Protein AF-0000000087538339 (afdb_homodimer)

Solvent-accessible surface area (backbone atoms only — not comparable to full-atom values): 20552 Å² total; per-residue (Å²): 120,67,66,61,52,51,50,51,52,51,50,50,49,51,50,49,48,54,53,49,47,53,55,50,48,52,63,70,57,42,73,80,62,76,72,71,73,69,44,73,48,78,40,85,43,50,35,37,32,13,22,34,37,40,40,24,46,69,48,77,38,55,74,60,53,53,88,91,53,81,70,45,41,29,41,35,38,40,35,37,54,36,36,23,23,37,57,59,80,64,42,46,71,46,65,58,97,62,32,36,40,35,33,28,64,71,40,44,76,41,70,87,37,55,31,47,37,49,90,34,52,48,81,38,66,71,63,72,58,81,70,64,42,33,56,67,32,47,40,49,53,47,42,49,53,36,50,51,50,50,50,57,63,70,35,75,86,76,40,49,55,61,48,14,39,55,38,38,43,50,54,54,44,58,69,44,58,69,60,35,83,86,32,47,70,45,69,46,69,57,130,119,68,66,62,50,51,52,50,51,50,50,50,49,49,49,50,48,54,52,49,49,51,54,49,48,52,62,70,56,42,72,80,61,77,72,72,75,71,43,75,48,77,41,84,44,52,35,36,33,12,21,34,37,40,40,24,45,72,48,77,39,55,74,61,49,52,88,93,51,82,69,44,39,30,41,37,38,39,37,37,55,38,37,21,23,37,58,59,80,66,42,45,71,46,64,58,97,60,32,36,40,34,32,29,64,71,41,45,75,41,70,86,36,56,33,48,37,48,91,35,53,45,78,40,66,69,63,72,56,81,69,65,43,32,57,67,34,49,39,48,51,47,41,50,52,35,49,52,50,50,50,56,63,72,36,75,86,76,40,51,56,62,48,15,39,55,37,39,43,51,54,54,43,59,68,43,57,68,61,35,84,87,31,47,71,46,68,46,68,56,131

Secondary structure (DSSP, 8-state):
-HHHHHHHHHHHHHHHHHHHHHHHHHHHS---------EEEEEEEEEEEEEEEEEEEEEEE-TT--TTS---PEEEEEEEEEEEEEEGGG-EEEE-SSEEEEEEPPPEE-GGG--B-GGGEEEEESS-------HHHHHHHHHHHHHHHHHHHHSSTT-HHHHHHHHHHHHHHHHHHTTSTT-EEEEEE--/-HHHHHHHHHHHHHHHHHHHHHHHHHHHS---------EEEEEEEEEEEEEEEEEEEEEEE-TT--TTS---PEEEEEEEEEEEEEEGGG-EEEE-SSEEEEEEPPPEE-GGG--B-GGGEEEEESS-------HHHHHHHHHHHHHHHHHHHHSSTT-HHHHHHHHHHHHHHHHHHTTSTT-EEEEEE--

Organism: NCBI:txid88431

Foldseek 3Di:
DVVVVVVVVVVVVVVVVVVVVVVVCCVVPVPPPPPDPDDDDDDDAQWDWQFKDKDWDKDWDQFLDDPPDDRFIKIKTFIFIKTKTFRCVQWDWDDDPAAIEIEGAQIDIDLVRLFGDPVGMDIDGPVPPPDDRDPVRVVVVRVVSSVVVVVVCPDPPVCRRVSSRVRNQVVVLVVCVVVCVNHYYHYYYDD/DVVVVVVVVVVVVVVVVVVVVVVVCCVVPVPPPPPDPDDDDDDDAQWDWQFKDKDWDKDWDQFLDDPPDDRFIKIKTFIFIKTKTFRCVQWDWDDDPAAIEIEGAQIDIDLVRLFGDPVGMDIDGPVPPPDDRDPVRVVVVRVVSSVVVVVVCPDPPVCRRVSSRVRNQVVVLVVCVVVCVNHYYHYYYDD

Radius of gyration: 29.06 Å; Cα contacts (8 Å, |Δi|>4): 681; chains: 2; bounding box: 43×109×74 Å

InterPro domains:
  IPR025324 Protein of unknown function DUF4230 [PF14014] (42-182)

Structure (mmCIF, N/CA/C/O backbone):
data_AF-0000000087538339-model_v1
#
loop_
_entity.id
_entity.type
_entity.pdbx_description
1 polymer 'DUF4230 domain-containing protein'
#
loop_
_atom_site.group_PDB
_atom_site.id
_atom_site.type_symbol
_atom_site.label_atom_id
_atom_site.label_alt_id
_atom_site.label_comp_id
_atom_site.label_asym_id
_atom_site.label_entity_id
_atom_site.label_seq_id
_atom_site.pdbx_PDB_ins_code
_atom_site.Cartn_x
_atom_site.Cartn_y
_atom_site.Cartn_z
_atom_site.occupancy
_atom_site.B_iso_or_equiv
_atom_site.auth_seq_id
_atom_site.auth_comp_id
_atom_site.auth_asym_id
_atom_site.auth_atom_id
_atom_site.pdbx_PDB_model_num
ATOM 1 N N . MET A 1 1 ? 1.874 51.562 50.562 1 49.19 1 MET A N 1
ATOM 2 C CA . MET A 1 1 ? 1.993 51.438 49.125 1 49.19 1 MET A CA 1
ATOM 3 C C . MET A 1 1 ? 3.135 50.5 48.75 1 49.19 1 MET A C 1
ATOM 5 O O . MET A 1 1 ? 3.105 49.844 47.719 1 49.19 1 MET A O 1
ATOM 9 N N . LYS A 1 2 ? 4.148 50.344 49.688 1 68.62 2 LYS A N 1
ATOM 10 C CA . LYS A 1 2 ? 5.422 49.656 49.531 1 68.62 2 LYS A CA 1
ATOM 11 C C . LYS A 1 2 ? 5.246 48.156 49.656 1 68.62 2 LYS A C 1
ATOM 13 O O . LYS A 1 2 ? 5.898 47.375 48.969 1 68.62 2 LYS A O 1
ATOM 18 N N . THR A 1 3 ? 4.32 47.719 50.562 1 68.56 3 THR A N 1
ATOM 19 C CA . THR A 1 3 ? 4.16 46.281 50.844 1 68.56 3 THR A CA 1
ATOM 20 C C . THR A 1 3 ? 3.369 45.625 49.719 1 68.56 3 THR A C 1
ATOM 22 O O . THR A 1 3 ? 3.672 44.469 49.344 1 68.56 3 THR A O 1
ATOM 25 N N . LYS A 1 4 ? 2.414 46.281 49.125 1 66.38 4 LYS A N 1
ATOM 26 C CA . LYS A 1 4 ? 1.631 45.719 48.031 1 66.38 4 LYS A CA 1
ATOM 27 C C . LYS A 1 4 ? 2.475 45.562 46.781 1 66.38 4 LYS A C 1
ATOM 29 O O . LYS A 1 4 ? 2.32 44.562 46.031 1 66.38 4 LYS A O 1
ATOM 34 N N . ALA A 1 5 ? 3.412 46.469 46.625 1 67.31 5 ALA A N 1
ATOM 35 C CA . ALA A 1 5 ? 4.293 46.406 45.438 1 67.31 5 ALA A CA 1
ATOM 36 C C . ALA A 1 5 ? 5.238 45.188 45.562 1 67.31 5 ALA A C 1
ATOM 38 O O . ALA A 1 5 ? 5.512 44.531 44.594 1 67.31 5 ALA A O 1
ATOM 39 N N . LYS A 1 6 ? 5.633 44.844 46.781 1 73.81 6 LYS A N 1
ATOM 40 C CA . LYS A 1 6 ? 6.523 43.719 47 1 73.81 6 LYS A CA 1
ATOM 41 C C . LYS A 1 6 ? 5.801 42.406 46.781 1 73.81 6 LYS A C 1
ATOM 43 O O . LYS A 1 6 ? 6.375 41.438 46.25 1 73.81 6 LYS A O 1
ATOM 48 N N . ILE A 1 7 ? 4.57 42.375 47.094 1 65.69 7 ILE A N 1
ATOM 49 C CA . ILE A 1 7 ? 3.768 41.156 46.906 1 65.69 7 ILE A CA 1
ATOM 50 C C . ILE A 1 7 ? 3.486 40.938 45.438 1 65.69 7 ILE A C 1
ATOM 52 O O . ILE A 1 7 ? 3.555 39.812 44.938 1 65.69 7 ILE A O 1
ATOM 56 N N . ILE A 1 8 ? 3.283 42.062 44.688 1 66.5 8 ILE A N 1
ATOM 57 C CA . ILE A 1 8 ? 3.023 41.969 43.281 1 66.5 8 ILE A CA 1
ATOM 58 C C . ILE A 1 8 ? 4.297 41.531 42.531 1 66.5 8 ILE A C 1
ATOM 60 O O . ILE A 1 8 ? 4.254 40.656 41.656 1 66.5 8 ILE A O 1
ATOM 64 N N . ILE A 1 9 ? 5.418 42.031 43.031 1 68.88 9 ILE A N 1
ATOM 65 C CA . ILE A 1 9 ? 6.688 41.656 42.406 1 68.88 9 ILE A CA 1
ATOM 66 C C . ILE A 1 9 ? 7.008 40.188 42.719 1 68.88 9 ILE A C 1
ATOM 68 O O . ILE A 1 9 ? 7.445 39.438 41.844 1 68.88 9 ILE A O 1
ATOM 72 N N . ALA A 1 10 ? 6.738 39.75 43.938 1 67.88 10 ALA A N 1
ATOM 73 C CA . ALA A 1 10 ? 6.953 38.375 44.312 1 67.88 10 ALA A CA 1
ATOM 74 C C . ALA A 1 10 ? 6.016 37.438 43.531 1 67.88 10 ALA A C 1
ATOM 76 O O . ALA A 1 10 ? 6.418 36.344 43.125 1 67.88 10 ALA A O 1
ATOM 77 N N . ALA A 1 11 ? 4.809 37.875 43.312 1 65.62 11 ALA A N 1
ATOM 78 C CA . ALA A 1 11 ? 3.842 37.094 42.531 1 65.62 11 ALA A CA 1
ATOM 79 C C . ALA A 1 11 ? 4.25 37.031 41.062 1 65.62 11 ALA A C 1
ATOM 81 O O . ALA A 1 11 ? 4.156 35.969 40.438 1 65.62 11 ALA A O 1
ATOM 82 N N . VAL A 1 12 ? 4.789 38.125 40.562 1 65.5 12 VAL A N 1
ATOM 83 C CA . VAL A 1 12 ? 5.258 38.156 39.188 1 65.5 12 VAL A CA 1
ATOM 84 C C . VAL A 1 12 ? 6.492 37.281 39.031 1 65.5 12 VAL A C 1
ATOM 86 O O . VAL A 1 12 ? 6.609 36.531 38.062 1 65.5 12 VAL A O 1
ATOM 89 N N . LEU A 1 13 ? 7.348 37.281 40 1 64.75 13 LEU A N 1
ATOM 90 C CA . LEU A 1 13 ? 8.531 36.438 39.969 1 64.75 13 LEU A CA 1
ATOM 91 C C . LEU A 1 13 ? 8.148 34.969 40.094 1 64.75 13 LEU A C 1
ATOM 93 O O . LEU A 1 13 ? 8.719 34.094 39.406 1 64.75 13 LEU A O 1
ATOM 97 N N . ALA A 1 14 ? 7.199 34.656 40.906 1 63.5 14 ALA A N 1
ATOM 98 C CA . ALA A 1 14 ? 6.707 33.312 41.062 1 63.5 14 ALA A CA 1
ATOM 99 C C . ALA A 1 14 ? 6.047 32.812 39.781 1 63.5 14 ALA A C 1
ATOM 101 O O . ALA A 1 14 ? 6.242 31.672 39.375 1 63.5 14 ALA A O 1
ATOM 102 N N . ILE A 1 15 ? 5.344 33.656 39.125 1 59.5 15 ILE A N 1
ATOM 103 C CA . ILE A 1 15 ? 4.723 33.312 37.844 1 59.5 15 ILE A CA 1
ATOM 104 C C . ILE A 1 15 ? 5.801 33.156 36.781 1 59.5 15 ILE A C 1
ATOM 106 O O . ILE A 1 15 ? 5.742 32.219 36 1 59.5 15 ILE A O 1
ATOM 110 N N . ALA A 1 16 ? 6.766 34.031 36.844 1 58.38 16 ALA A N 1
ATOM 111 C CA . ALA A 1 16 ? 7.883 33.875 35.906 1 58.38 16 ALA A CA 1
ATOM 112 C C . ALA A 1 16 ? 8.648 32.594 36.156 1 58.38 16 ALA A C 1
ATOM 114 O O . ALA A 1 16 ? 9.031 31.906 35.219 1 58.38 16 ALA A O 1
ATOM 115 N N . ILE A 1 17 ? 8.836 32.219 37.344 1 58.19 17 ILE A N 1
ATOM 116 C CA . ILE A 1 17 ? 9.492 30.969 37.688 1 58.19 17 ILE A CA 1
ATOM 117 C C . ILE A 1 17 ? 8.609 29.797 37.281 1 58.19 17 ILE A C 1
ATOM 119 O O . ILE A 1 17 ? 9.094 28.781 36.781 1 58.19 17 ILE A O 1
ATOM 123 N N . SER A 1 18 ? 7.328 29.891 37.469 1 54.25 18 SER A N 1
ATOM 124 C CA . SER A 1 18 ? 6.418 28.812 37.062 1 54.25 18 SER A CA 1
ATOM 125 C C . SER A 1 18 ? 6.395 28.656 35.562 1 54.25 18 SER A C 1
ATOM 127 O O . SER A 1 18 ? 6.391 27.531 35.031 1 54.25 18 SER A O 1
ATOM 129 N N . ILE A 1 19 ? 6.426 29.734 34.844 1 51.53 19 ILE A N 1
ATOM 130 C CA . ILE A 1 19 ? 6.469 29.656 33.406 1 51.53 19 ILE A CA 1
ATOM 131 C C . ILE A 1 19 ? 7.84 29.172 32.938 1 51.53 19 ILE A C 1
ATOM 133 O O . ILE A 1 19 ? 7.941 28.344 32.031 1 51.53 19 ILE A O 1
ATOM 137 N N . GLY A 1 20 ? 8.891 29.594 33.562 1 51.28 20 GLY A N 1
ATOM 138 C CA . GLY A 1 20 ? 10.234 29.125 33.281 1 51.28 20 GLY A CA 1
ATOM 139 C C . GLY A 1 20 ? 10.422 27.641 33.562 1 51.28 20 GLY A C 1
ATOM 140 O O . GLY A 1 20 ? 11.117 26.953 32.844 1 51.28 20 GLY A O 1
ATOM 141 N N . SER A 1 21 ? 9.852 27.188 34.594 1 53.19 21 SER A N 1
ATOM 142 C CA . SER A 1 21 ? 9.977 25.781 34.969 1 53.19 21 SER A CA 1
ATOM 143 C C . SER A 1 21 ? 9.227 24.891 33.969 1 53.19 21 SER A C 1
ATOM 145 O O . SER A 1 21 ? 9.68 23.797 33.656 1 53.19 21 SER A O 1
ATOM 147 N N . ILE A 1 22 ? 8.109 25.328 33.438 1 45.91 22 ILE A N 1
ATOM 148 C CA . ILE A 1 22 ? 7.371 24.516 32.469 1 45.91 22 ILE A CA 1
ATOM 149 C C . ILE A 1 22 ? 8.125 24.5 31.141 1 45.91 22 ILE A C 1
ATOM 151 O O . ILE A 1 22 ? 8.211 23.453 30.484 1 45.91 22 ILE A O 1
ATOM 155 N N . ALA A 1 23 ? 8.766 25.562 30.719 1 44 23 ALA A N 1
ATOM 156 C CA . ALA A 1 23 ? 9.578 25.609 29.5 1 44 23 ALA A CA 1
ATOM 157 C C . ALA A 1 23 ? 10.82 24.719 29.656 1 44 23 ALA A C 1
ATOM 159 O O . ALA A 1 23 ? 11.172 23.984 28.734 1 44 23 ALA A O 1
ATOM 160 N N . ILE A 1 24 ? 11.477 24.75 30.734 1 43.97 24 ILE A N 1
ATOM 161 C CA . ILE A 1 24 ? 12.656 23.938 30.984 1 43.97 24 ILE A CA 1
ATOM 162 C C . ILE A 1 24 ? 12.258 22.469 31.094 1 43.97 24 ILE A C 1
ATOM 164 O O . ILE A 1 24 ? 12.953 21.594 30.562 1 43.97 24 ILE A O 1
ATOM 168 N N . TYR A 1 25 ? 11.164 22.125 31.828 1 44.44 25 TYR A N 1
ATOM 169 C CA . TYR A 1 25 ? 10.727 20.734 31.938 1 44.44 25 TYR A CA 1
ATOM 170 C C . TYR A 1 25 ? 10.367 20.172 30.562 1 44.44 25 TYR A C 1
ATOM 172 O O . TYR A 1 25 ? 10.664 19.016 30.266 1 44.44 25 TYR A O 1
ATOM 180 N N . LYS A 1 26 ? 9.711 20.953 29.766 1 43.56 26 LYS A N 1
ATOM 181 C CA . LYS A 1 26 ? 9.406 20.484 28.422 1 43.56 26 LYS A CA 1
ATOM 182 C C . LYS A 1 26 ? 10.68 20.391 27.578 1 43.56 26 LYS A C 1
ATOM 184 O O . LYS A 1 26 ? 10.758 19.547 26.672 1 43.56 26 LYS A O 1
ATOM 189 N N . HIS A 1 27 ? 11.664 21.125 27.812 1 43.91 27 HIS A N 1
ATOM 190 C CA . HIS A 1 27 ? 12.953 21 27.141 1 43.91 27 HIS A CA 1
ATOM 191 C C . HIS A 1 27 ? 13.703 19.75 27.609 1 43.91 27 HIS A C 1
ATOM 193 O O . HIS A 1 27 ? 14.469 19.172 26.844 1 43.91 27 HIS A O 1
ATOM 199 N N . ILE A 1 28 ? 13.789 19.5 28.906 1 40.41 28 ILE A N 1
ATOM 200 C CA . ILE A 1 28 ? 14.5 18.328 29.406 1 40.41 28 ILE A CA 1
ATOM 201 C C . ILE A 1 28 ? 13.688 17.062 29.125 1 40.41 28 ILE A C 1
ATOM 203 O O . ILE A 1 28 ? 14.258 16 28.859 1 40.41 28 ILE A O 1
ATOM 207 N N . THR A 1 29 ? 12.484 17.031 29.484 1 39.34 29 THR A N 1
ATOM 208 C CA . THR A 1 29 ? 11.742 15.812 29.156 1 39.34 29 THR A CA 1
ATOM 209 C C . THR A 1 29 ? 11.352 15.797 27.688 1 39.34 29 THR A C 1
ATOM 211 O O . THR A 1 29 ? 10.227 16.156 27.344 1 39.34 29 THR A O 1
ATOM 214 N N . GLY A 1 30 ? 12.125 16.297 26.812 1 41.06 30 GLY A N 1
ATOM 215 C CA . GLY A 1 30 ? 11.773 15.984 25.438 1 41.06 30 GLY A CA 1
ATOM 216 C C . GLY A 1 30 ? 11.25 14.578 25.266 1 41.06 30 GLY A C 1
ATOM 217 O O . GLY A 1 30 ? 11.609 13.672 26.031 1 41.06 30 GLY A O 1
ATOM 218 N N . PRO A 1 31 ? 10.039 14.375 24.891 1 39.81 31 PRO A N 1
ATOM 219 C CA . PRO A 1 31 ? 9.656 12.961 24.766 1 39.81 31 PRO A CA 1
ATOM 220 C C . PRO A 1 31 ? 10.828 12.062 24.391 1 39.81 31 PRO A C 1
ATOM 222 O O . PRO A 1 31 ? 11.633 12.422 23.531 1 39.81 31 PRO A O 1
ATOM 225 N N . LYS A 1 32 ? 11.414 11.406 25.25 1 43 32 LYS A N 1
ATOM 226 C CA . LYS A 1 32 ? 12.211 10.273 24.781 1 43 32 LYS A CA 1
ATOM 227 C C . LYS A 1 32 ? 11.656 9.719 23.469 1 43 32 LYS A C 1
ATOM 229 O O . LYS A 1 32 ? 10.727 8.906 23.484 1 43 32 LYS A O 1
ATOM 234 N N . GLU A 1 33 ? 11.422 10.516 22.484 1 48.31 33 GLU A N 1
ATOM 235 C CA . GLU A 1 33 ? 10.914 9.992 21.219 1 48.31 33 GLU A CA 1
ATOM 236 C C . GLU A 1 33 ? 11.688 8.75 20.797 1 48.31 33 GLU A C 1
ATOM 238 O O . GLU A 1 33 ? 12.914 8.773 20.703 1 48.31 33 GLU A O 1
ATOM 243 N N . GLU A 1 34 ? 11.273 7.723 21.25 1 52 34 GLU A N 1
ATOM 244 C CA . GLU A 1 34 ? 11.781 6.469 20.703 1 52 34 GLU A CA 1
ATOM 245 C C . GLU A 1 34 ? 12.25 6.645 19.25 1 52 34 GLU A C 1
ATOM 247 O O . GLU A 1 34 ? 11.445 6.969 18.375 1 52 34 GLU A O 1
ATOM 252 N N . SER A 1 35 ? 13.445 7.121 19.141 1 60.84 35 SER A N 1
ATOM 253 C CA . SER A 1 35 ? 14.031 7.316 17.828 1 60.84 35 SER A CA 1
ATOM 254 C C . SER A 1 35 ? 13.836 6.086 16.938 1 60.84 35 SER A C 1
ATOM 256 O O . SER A 1 35 ? 14.102 4.961 17.375 1 60.84 35 SER A O 1
ATOM 258 N N . ILE A 1 36 ? 12.922 6.004 16 1 64.94 36 ILE A N 1
ATOM 259 C CA . ILE A 1 36 ? 12.844 4.977 14.969 1 64.94 36 ILE A CA 1
ATOM 260 C C . ILE A 1 36 ? 14.234 4.73 14.383 1 64.94 36 ILE A C 1
ATOM 262 O O . ILE A 1 36 ? 14.898 5.668 13.938 1 64.94 36 ILE A O 1
ATOM 266 N N . PRO A 1 37 ? 14.727 3.531 14.719 1 76.75 37 PRO A N 1
ATOM 267 C CA . PRO A 1 37 ? 16 3.275 14.039 1 76.75 37 PRO A CA 1
ATOM 268 C C . PRO A 1 37 ? 15.953 3.605 12.547 1 76.75 37 PRO A C 1
ATOM 270 O O . PRO A 1 37 ? 14.977 3.27 11.867 1 76.75 37 PRO A O 1
ATOM 273 N N . LEU A 1 38 ? 16.828 4.449 12.125 1 89.06 38 LEU A N 1
ATOM 274 C CA . LEU A 1 38 ? 16.938 4.809 10.719 1 89.06 38 LEU A CA 1
ATOM 275 C C . LEU A 1 38 ? 17.578 3.682 9.914 1 89.06 38 LEU A C 1
ATOM 277 O O . LEU A 1 38 ? 18.766 3.393 10.078 1 89.06 38 LEU A O 1
ATOM 281 N N . GLU A 1 39 ? 16.766 2.893 9.203 1 93 39 GLU A N 1
ATOM 282 C CA . GLU A 1 39 ? 17.25 1.762 8.414 1 93 39 GLU A CA 1
ATOM 283 C C . GLU A 1 39 ? 16.375 1.529 7.188 1 93 39 GLU A C 1
ATOM 285 O O . GLU A 1 39 ? 15.18 1.827 7.211 1 93 39 GLU A O 1
ATOM 290 N N . THR A 1 40 ? 17.016 1.137 6.145 1 96.12 40 THR A N 1
ATOM 291 C CA . THR A 1 40 ? 16.328 0.636 4.957 1 96.12 40 THR A CA 1
ATOM 292 C C . THR A 1 40 ? 16.625 -0.849 4.754 1 96.12 40 THR A C 1
ATOM 294 O O . THR A 1 40 ? 17.781 -1.252 4.645 1 96.12 40 THR A O 1
ATOM 297 N N . THR A 1 41 ? 15.602 -1.658 4.766 1 97.06 41 THR A N 1
ATOM 298 C CA . THR A 1 41 ? 15.773 -3.102 4.652 1 97.06 41 THR A CA 1
ATOM 299 C C . THR A 1 41 ? 14.898 -3.668 3.543 1 97.06 41 THR A C 1
ATOM 301 O O . THR A 1 41 ? 13.883 -3.066 3.176 1 97.06 41 THR A O 1
ATOM 304 N N . LEU A 1 42 ? 15.336 -4.742 3.029 1 98.25 42 LEU A N 1
ATOM 305 C CA . LEU A 1 42 ? 14.562 -5.5 2.051 1 98.25 42 LEU A CA 1
ATOM 306 C C . LEU A 1 42 ? 14.008 -6.777 2.67 1 98.25 42 LEU A C 1
ATOM 308 O O . LEU A 1 42 ? 14.695 -7.441 3.451 1 98.25 42 LEU A O 1
ATOM 312 N N . GLU A 1 43 ? 12.797 -7.023 2.361 1 98.44 43 GLU A N 1
ATOM 313 C CA . GLU A 1 43 ? 12.156 -8.25 2.83 1 98.44 43 GLU A CA 1
ATOM 314 C C . GLU A 1 43 ? 11.523 -9.016 1.674 1 98.44 43 GLU A C 1
ATOM 316 O O . GLU A 1 43 ? 10.781 -8.445 0.872 1 98.44 43 GLU A O 1
ATOM 321 N N . ASP A 1 44 ? 11.828 -10.328 1.604 1 98.62 44 ASP A N 1
ATOM 322 C CA . ASP A 1 44 ? 11.141 -11.18 0.636 1 98.62 44 ASP A CA 1
ATOM 323 C C . ASP A 1 44 ? 9.641 -11.227 0.927 1 98.62 44 ASP A C 1
ATOM 325 O O . ASP A 1 44 ? 9.227 -11.164 2.086 1 98.62 44 ASP A O 1
ATOM 329 N N . ALA A 1 45 ? 8.898 -11.312 -0.141 1 98.62 45 ALA A N 1
ATOM 330 C CA . ALA A 1 45 ? 7.445 -11.445 -0.02 1 98.62 45 ALA A CA 1
ATOM 331 C C . ALA A 1 45 ? 6.895 -12.398 -1.077 1 98.62 45 ALA A C 1
ATOM 333 O O . ALA A 1 45 ? 7.578 -12.711 -2.053 1 98.62 45 ALA A O 1
ATOM 334 N N . ALA A 1 46 ? 5.715 -12.938 -0.846 1 98.62 46 ALA A N 1
ATOM 335 C CA . ALA A 1 46 ? 4.961 -13.781 -1.763 1 98.62 46 ALA A CA 1
ATOM 336 C C . ALA A 1 46 ? 3.461 -13.531 -1.636 1 98.62 46 ALA A C 1
ATOM 338 O O . ALA A 1 46 ? 2.676 -14.469 -1.477 1 98.62 46 ALA A O 1
ATOM 339 N N . GLU A 1 47 ? 3.133 -12.281 -1.802 1 98.69 47 GLU A N 1
ATOM 340 C CA . GLU A 1 47 ? 1.755 -11.859 -1.571 1 98.69 47 GLU A CA 1
ATOM 341 C C . GLU A 1 47 ? 1.025 -11.617 -2.889 1 98.69 47 GLU A C 1
ATOM 343 O O . GLU A 1 47 ? 1.395 -10.719 -3.652 1 98.69 47 GLU A O 1
ATOM 348 N N . LEU A 1 48 ? -0.001 -12.367 -3.119 1 98.75 48 LEU A N 1
ATOM 349 C CA . LEU A 1 48 ? -0.859 -12.172 -4.281 1 98.75 48 LEU A CA 1
ATOM 350 C C . LEU A 1 48 ? -2.043 -11.273 -3.941 1 98.75 48 LEU A C 1
ATOM 352 O O . LEU A 1 48 ? -2.941 -11.672 -3.199 1 98.75 48 LEU A O 1
ATOM 356 N N . THR A 1 49 ? -2.008 -10.07 -4.473 1 98.88 49 THR A N 1
ATOM 357 C CA . THR A 1 49 ? -3.156 -9.172 -4.371 1 98.88 49 THR A CA 1
ATOM 358 C C . THR A 1 49 ? -4.215 -9.531 -5.406 1 98.88 49 THR A C 1
ATOM 360 O O . THR A 1 49 ? -3.951 -9.508 -6.609 1 98.88 49 THR A O 1
ATOM 363 N N . THR A 1 50 ? -5.469 -9.82 -4.945 1 98.88 50 THR A N 1
ATOM 364 C CA . THR A 1 50 ? -6.5 -10.312 -5.852 1 98.88 50 THR A CA 1
ATOM 365 C C . THR A 1 50 ? -7.637 -9.305 -5.984 1 98.88 50 THR A C 1
ATOM 367 O O . THR A 1 50 ? -8.453 -9.398 -6.906 1 98.88 50 THR A O 1
ATOM 370 N N . GLN A 1 51 ? -7.676 -8.383 -5.09 1 98.88 51 GLN A N 1
ATOM 371 C CA . GLN A 1 51 ? -8.711 -7.359 -5.168 1 98.88 51 GLN A CA 1
ATOM 372 C C . GLN A 1 51 ? -8.219 -6.027 -4.613 1 98.88 51 GLN A C 1
ATOM 374 O O . GLN A 1 51 ? -7.469 -6 -3.631 1 98.88 51 GLN A O 1
ATOM 379 N N . LYS A 1 52 ? -8.633 -4.934 -5.219 1 98.75 52 LYS A N 1
ATOM 380 C CA . LYS A 1 52 ? -8.422 -3.568 -4.75 1 98.75 52 LYS A CA 1
ATOM 381 C C . LYS A 1 52 ? -9.75 -2.875 -4.473 1 98.75 52 LYS A C 1
ATOM 383 O O . LYS A 1 52 ? -10.711 -3.037 -5.227 1 98.75 52 LYS A O 1
ATOM 388 N N . MET A 1 53 ? -9.797 -2.203 -3.402 1 98.5 53 MET A N 1
ATOM 389 C CA . MET A 1 53 ? -10.914 -1.323 -3.094 1 98.5 53 MET A CA 1
ATOM 390 C C . MET A 1 53 ? -10.492 0.141 -3.152 1 98.5 53 MET A C 1
ATOM 392 O O . MET A 1 53 ? -9.641 0.576 -2.379 1 98.5 53 MET A O 1
ATOM 396 N N . ILE A 1 54 ? -11.031 0.829 -4.082 1 97.81 54 ILE A N 1
ATOM 397 C CA . ILE A 1 54 ? -10.758 2.254 -4.227 1 97.81 54 ILE A CA 1
ATOM 398 C C . ILE A 1 54 ? -11.836 3.064 -3.518 1 97.81 54 ILE A C 1
ATOM 400 O O . ILE A 1 54 ? -13 3.039 -3.914 1 97.81 54 ILE A O 1
ATOM 404 N N . ILE A 1 55 ? -11.445 3.781 -2.506 1 97.62 55 ILE A N 1
ATOM 405 C CA . ILE A 1 55 ? -12.367 4.531 -1.667 1 97.62 55 ILE A CA 1
ATOM 406 C C . ILE A 1 55 ? -12.18 6.027 -1.902 1 97.62 55 ILE A C 1
ATOM 408 O O . ILE A 1 55 ? -11.078 6.555 -1.738 1 97.62 55 ILE A O 1
ATOM 412 N N . SER A 1 56 ? -13.086 6.676 -2.34 1 97.06 56 SER A N 1
ATOM 413 C CA . SER A 1 56 ? -13.203 8.133 -2.389 1 97.06 56 SER A CA 1
ATOM 414 C C . SER A 1 56 ? -14.398 8.617 -1.574 1 97.06 56 SER A C 1
ATOM 416 O O . SER A 1 56 ? -15.547 8.336 -1.919 1 97.06 56 SER A O 1
ATOM 418 N N . ASP A 1 57 ? -14.094 9.32 -0.473 1 96.25 57 ASP A N 1
ATOM 419 C CA . ASP A 1 57 ? -15.164 9.664 0.459 1 96.25 57 ASP A CA 1
ATOM 420 C C . ASP A 1 57 ? -14.844 10.953 1.205 1 96.25 57 ASP A C 1
ATOM 422 O O . ASP A 1 57 ? -13.773 11.539 1.013 1 96.25 57 ASP A O 1
ATOM 426 N N . VAL A 1 58 ? -15.828 11.43 1.973 1 95.38 58 VAL A N 1
ATOM 427 C CA . VAL A 1 58 ? -15.68 12.641 2.771 1 95.38 58 VAL A CA 1
ATOM 428 C C . VAL A 1 58 ? -16.25 12.406 4.172 1 95.38 58 VAL A C 1
ATOM 430 O O . VAL A 1 58 ? -17.094 11.539 4.367 1 95.38 58 VAL A O 1
ATOM 433 N N . PHE A 1 59 ? -15.68 13.102 5.113 1 93.69 59 PHE A N 1
ATOM 434 C CA . PHE A 1 59 ? -16.25 13.094 6.457 1 93.69 59 PHE A CA 1
ATOM 435 C C . PHE A 1 59 ? -16 14.43 7.156 1 93.69 59 PHE A C 1
ATOM 437 O O . PHE A 1 59 ? -15.102 15.18 6.777 1 93.69 59 PHE A O 1
ATOM 444 N N . ARG A 1 60 ? -16.828 14.719 8.109 1 90.25 60 ARG A N 1
ATOM 445 C CA . ARG A 1 60 ? -16.625 15.891 8.961 1 90.25 60 ARG A CA 1
ATOM 446 C C . ARG A 1 60 ? -15.906 15.508 10.25 1 90.25 60 ARG A C 1
ATOM 448 O O . ARG A 1 60 ? -16.141 14.438 10.805 1 90.25 60 ARG A O 1
ATOM 455 N N . SER A 1 61 ? -14.977 16.344 10.547 1 88.06 61 SER A N 1
ATOM 456 C CA . SER A 1 61 ? -14.234 16.094 11.781 1 88.06 61 SER A CA 1
ATOM 457 C C . SER A 1 61 ? -14.133 17.359 12.625 1 88.06 61 SER A C 1
ATOM 459 O O . SER A 1 61 ? -14.008 18.453 12.094 1 88.06 61 SER A O 1
ATOM 461 N N . THR A 1 62 ? -14.164 17.141 13.977 1 79 62 THR A N 1
ATOM 462 C CA . THR A 1 62 ? -13.977 18.25 14.906 1 79 62 THR A CA 1
ATOM 463 C C . THR A 1 62 ? -12.578 18.219 15.516 1 79 62 THR A C 1
ATOM 465 O O . THR A 1 62 ? -12.273 19 16.422 1 79 62 THR A O 1
ATOM 468 N N . LYS A 1 63 ? -11.828 17.203 15.039 1 71.62 63 LYS A N 1
ATOM 469 C CA . LYS A 1 63 ? -10.469 17.094 15.547 1 71.62 63 LYS A CA 1
ATOM 470 C C . LYS A 1 63 ? -9.641 18.312 15.18 1 71.62 63 LYS A C 1
ATOM 472 O O . LYS A 1 63 ? -9.812 18.891 14.102 1 71.62 63 LYS A O 1
ATOM 477 N N . GLY A 1 64 ? -8.766 18.766 16.172 1 59.78 64 GLY A N 1
ATOM 478 C CA . GLY A 1 64 ? -7.973 19.969 16.062 1 59.78 64 GLY A CA 1
ATOM 479 C C . GLY A 1 64 ? -8.57 21.156 16.797 1 59.78 64 GLY A C 1
ATOM 480 O O . GLY A 1 64 ? -8.156 22.297 16.594 1 59.78 64 GLY A O 1
ATOM 481 N N . GLU A 1 65 ? -9.57 20.797 17.594 1 56.03 65 GLU A N 1
ATOM 482 C CA . GLU A 1 65 ? -10.25 21.828 18.375 1 56.03 65 GLU A CA 1
ATOM 483 C C . GLU A 1 65 ? -9.281 22.516 19.344 1 56.03 65 GLU A C 1
ATOM 485 O O . GLU A 1 65 ? -8.5 21.844 20.016 1 56.03 65 GLU A O 1
ATOM 490 N N . ILE A 1 66 ? -8.922 23.75 19.078 1 52.03 66 ILE A N 1
ATOM 491 C CA . ILE A 1 66 ? -8.258 24.547 20.094 1 52.03 66 ILE A CA 1
ATOM 492 C C . ILE A 1 66 ? -9.18 24.719 21.297 1 52.03 66 ILE A C 1
ATOM 494 O O . ILE A 1 66 ? -10.359 25.031 21.14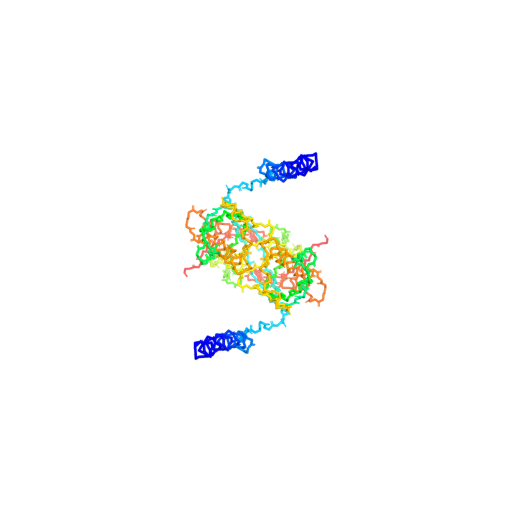1 1 52.03 66 ILE A O 1
ATOM 498 N N . PRO A 1 67 ? -8.641 24.531 22.453 1 49.25 67 PRO A N 1
ATOM 499 C CA . PRO A 1 67 ? -9.391 24.875 23.656 1 49.25 67 PRO A CA 1
ATOM 500 C C . PRO A 1 67 ? -9.883 26.328 23.641 1 49.25 67 PRO A C 1
ATOM 502 O O . PRO A 1 67 ? -9.18 27.219 23.172 1 49.25 67 PRO A O 1
ATOM 505 N N . LEU A 1 68 ? -11.234 26.484 23.703 1 52.28 68 LEU A N 1
ATOM 506 C CA . LEU A 1 68 ? -11.945 27.703 24.031 1 52.28 68 LEU A CA 1
ATOM 507 C C . LEU A 1 68 ? -12.555 28.344 22.797 1 52.28 68 LEU A C 1
ATOM 509 O O . LEU A 1 68 ? -13.344 29.281 22.906 1 52.28 68 LEU A O 1
ATOM 513 N N . ILE A 1 69 ? -11.914 28.094 21.594 1 51.12 69 ILE A N 1
ATOM 514 C CA . ILE A 1 69 ? -12.5 28.734 20.422 1 51.12 69 ILE A CA 1
ATOM 515 C C . ILE A 1 69 ? -13.453 27.766 19.734 1 51.12 69 ILE A C 1
ATOM 517 O O . ILE A 1 69 ? -13.305 26.547 19.844 1 51.12 69 ILE A O 1
ATOM 521 N N . ASN A 1 70 ? -14.508 28.234 19 1 52.44 70 ASN A N 1
ATOM 522 C CA . ASN A 1 70 ? -15.547 27.594 18.203 1 52.44 70 ASN A CA 1
ATOM 523 C C . ASN A 1 70 ? -14.984 26.406 17.406 1 52.44 70 ASN A C 1
ATOM 525 O O . ASN A 1 70 ? -13.875 26.484 16.875 1 52.44 70 ASN A O 1
ATOM 529 N N . LYS A 1 71 ? -15.547 25.297 17.609 1 55.66 71 LYS A N 1
ATOM 530 C CA . LYS A 1 71 ? -15.289 23.953 17.094 1 55.66 71 LYS A CA 1
ATOM 531 C C . LYS A 1 71 ? -15 23.969 15.602 1 55.66 71 LYS A C 1
ATOM 533 O O . LYS A 1 71 ? -15.805 24.469 14.812 1 55.66 71 LYS A O 1
ATOM 538 N N . ASN A 1 72 ? -13.68 24.062 15.25 1 61.44 72 ASN A N 1
ATOM 539 C CA . ASN A 1 72 ? -13.391 23.922 13.828 1 61.44 72 ASN A CA 1
ATOM 540 C C . ASN A 1 72 ? -13.898 22.594 13.281 1 61.44 72 ASN A C 1
ATOM 542 O O . ASN A 1 72 ? -13.789 21.547 13.938 1 61.44 72 ASN A O 1
ATOM 546 N N . ARG A 1 73 ? -14.906 22.812 12.469 1 76.81 73 ARG A N 1
ATOM 547 C CA . ARG A 1 73 ? -15.375 21.672 11.719 1 76.81 73 ARG A CA 1
ATOM 548 C C . ARG A 1 73 ? -14.68 21.578 10.367 1 76.81 73 ARG A C 1
ATOM 550 O O . ARG A 1 73 ? -14.586 22.562 9.633 1 76.81 73 ARG A O 1
ATOM 557 N N . PHE A 1 74 ? -13.977 20.516 10.266 1 84.31 74 PHE A N 1
ATOM 558 C CA . PHE A 1 74 ? -13.305 20.281 8.992 1 84.31 74 PHE A CA 1
ATOM 559 C C . PHE A 1 74 ? -14.086 19.281 8.148 1 84.31 74 PHE A C 1
ATOM 561 O O . PHE A 1 74 ? -14.617 18.297 8.664 1 84.31 74 PHE A O 1
ATOM 568 N N . LEU A 1 75 ? -14.141 19.672 6.949 1 88.75 75 LEU A N 1
ATOM 569 C CA . LEU A 1 75 ? -14.516 18.703 5.93 1 88.75 75 LEU A CA 1
ATOM 570 C C . LEU A 1 75 ? -13.281 18.062 5.297 1 88.75 75 LEU A C 1
ATOM 572 O O . LEU A 1 75 ? -12.43 18.766 4.746 1 88.75 75 LEU A O 1
ATOM 576 N N . VAL A 1 76 ? -13.227 16.766 5.465 1 92.44 76 VAL A N 1
ATOM 577 C CA . VAL A 1 76 ? -12.062 16.047 4.961 1 92.44 76 VAL A CA 1
ATOM 578 C C . VAL A 1 76 ? -12.461 15.172 3.783 1 92.44 76 VAL A C 1
ATOM 580 O O . VAL A 1 76 ? -13.344 14.32 3.91 1 92.44 76 VAL A O 1
ATOM 583 N N . GLN A 1 77 ? -11.859 15.43 2.689 1 95.44 77 GLN A N 1
ATOM 584 C CA . GLN A 1 77 ? -11.992 14.57 1.516 1 95.44 77 GLN A CA 1
ATOM 585 C C . GLN A 1 77 ? -10.75 13.711 1.318 1 95.44 77 GLN A C 1
ATOM 587 O O . GLN A 1 77 ? -9.625 14.211 1.395 1 95.44 77 GLN A O 1
ATOM 592 N N . TYR A 1 78 ? -10.977 12.398 1.066 1 96.44 78 TYR A N 1
ATOM 593 C CA . TYR A 1 78 ? -9.812 11.531 0.917 1 96.44 78 TYR A CA 1
ATOM 594 C C . TYR A 1 78 ? -10.07 10.438 -0.116 1 96.44 78 TYR A C 1
ATOM 596 O O . TYR A 1 78 ? -11.227 10.094 -0.385 1 96.44 78 TYR A O 1
ATOM 604 N N . LYS A 1 79 ? -8.953 9.938 -0.674 1 97.06 79 LYS A N 1
ATOM 605 C CA . LYS A 1 79 ? -8.938 8.789 -1.568 1 97.06 79 LYS A CA 1
ATOM 606 C C . LYS A 1 79 ? -7.84 7.801 -1.17 1 97.06 79 LYS A C 1
ATOM 608 O O . LYS A 1 79 ? -6.742 8.203 -0.79 1 97.06 79 LYS A O 1
ATOM 613 N N . THR A 1 80 ? -8.18 6.555 -1.188 1 97.06 80 THR A N 1
ATOM 614 C CA . THR A 1 80 ? -7.168 5.547 -0.903 1 97.06 80 THR A CA 1
ATOM 615 C C . THR A 1 80 ? -7.527 4.219 -1.56 1 97.06 80 THR A C 1
ATOM 617 O O . THR A 1 80 ? -8.688 3.979 -1.891 1 97.06 80 THR A O 1
ATOM 620 N N . THR A 1 81 ? -6.543 3.463 -1.776 1 97.75 81 THR A N 1
ATOM 621 C CA . THR A 1 81 ? -6.703 2.1 -2.271 1 97.75 81 THR A CA 1
ATOM 622 C C . THR A 1 81 ? -6.285 1.088 -1.209 1 97.75 81 THR A C 1
ATOM 624 O O . THR A 1 81 ? -5.16 1.13 -0.711 1 97.75 81 THR A O 1
ATOM 627 N N . VAL A 1 82 ? -7.199 0.247 -0.832 1 98.25 82 VAL A N 1
ATOM 628 C CA . VAL A 1 82 ? -6.934 -0.856 0.086 1 98.25 82 VAL A CA 1
ATOM 629 C C . VAL A 1 82 ? -6.871 -2.17 -0.688 1 98.25 82 VAL A C 1
ATOM 631 O O . VAL A 1 82 ? -7.688 -2.414 -1.579 1 98.25 82 VAL A O 1
ATOM 634 N N . THR A 1 83 ? -5.93 -3.02 -0.338 1 98.75 83 THR A N 1
ATOM 635 C CA . THR A 1 83 ? -5.766 -4.258 -1.089 1 98.75 83 THR A CA 1
ATOM 636 C C . THR A 1 83 ? -6.07 -5.469 -0.208 1 98.75 83 THR A C 1
ATOM 638 O O . THR A 1 83 ? -5.945 -5.398 1.017 1 98.75 83 THR A O 1
ATOM 641 N N . ALA A 1 84 ? -6.496 -6.484 -0.831 1 98.81 84 ALA A N 1
ATOM 642 C CA . ALA A 1 84 ? -6.715 -7.789 -0.216 1 98.81 84 ALA A CA 1
ATOM 643 C C . ALA A 1 84 ? -6.086 -8.898 -1.053 1 98.81 84 ALA A C 1
ATOM 645 O O . ALA A 1 84 ? -6.004 -8.797 -2.279 1 98.81 84 ALA A O 1
ATOM 646 N N . GLY A 1 85 ? -5.68 -9.883 -0.391 1 98.75 85 GLY A N 1
ATOM 647 C CA . GLY A 1 85 ? -5.012 -10.992 -1.054 1 98.75 85 GLY A CA 1
ATOM 648 C C . GLY A 1 85 ? -4.586 -12.086 -0.097 1 98.75 85 GLY A C 1
ATOM 649 O O . GLY A 1 85 ? -5.191 -12.266 0.959 1 98.75 85 GLY A O 1
ATOM 650 N N . LEU A 1 86 ? -3.615 -12.906 -0.567 1 98.69 86 LEU A N 1
ATOM 651 C CA . LEU A 1 86 ? -3.162 -14.055 0.216 1 98.69 86 LEU A CA 1
ATOM 652 C C . LEU A 1 86 ? -1.668 -14.289 0.02 1 98.69 86 LEU A C 1
ATOM 654 O O . LEU A 1 86 ? -1.071 -13.766 -0.924 1 98.69 86 LEU A O 1
ATOM 658 N N . ASP A 1 87 ? -1.138 -14.945 0.948 1 98 87 ASP A N 1
ATOM 659 C CA . ASP A 1 87 ? 0.235 -15.43 0.84 1 98 87 ASP A CA 1
ATOM 660 C C . ASP A 1 87 ? 0.3 -16.719 0.016 1 98 87 ASP A C 1
ATOM 662 O O . ASP A 1 87 ? -0.193 -17.75 0.446 1 98 87 ASP A O 1
ATOM 666 N N . VAL A 1 88 ? 1.009 -16.703 -1.098 1 97 88 VAL A N 1
ATOM 667 C CA . VAL A 1 88 ? 0.949 -17.844 -2.01 1 97 88 VAL A CA 1
ATOM 668 C C . VAL A 1 88 ? 1.781 -19 -1.453 1 97 88 VAL A C 1
ATOM 670 O O . VAL A 1 88 ? 1.606 -20.141 -1.858 1 97 88 VAL A O 1
ATOM 673 N N . GLN A 1 89 ? 2.623 -18.672 -0.562 1 95.19 89 GLN A N 1
ATOM 674 C CA . GLN A 1 89 ? 3.441 -19.719 0.024 1 95.19 89 GLN A CA 1
ATOM 675 C C . GLN A 1 89 ? 2.611 -20.609 0.941 1 95.19 89 GLN A C 1
ATOM 677 O O . GLN A 1 89 ? 3.049 -21.703 1.315 1 95.19 89 GLN A O 1
ATOM 682 N N . LYS A 1 90 ? 1.513 -20.172 1.321 1 95.56 90 LYS A N 1
ATOM 683 C CA . LYS A 1 90 ? 0.649 -20.953 2.207 1 95.56 90 LYS A CA 1
ATOM 684 C C . LYS A 1 90 ? -0.26 -21.891 1.409 1 95.56 90 LYS A C 1
ATOM 686 O O . LYS A 1 90 ? -1.024 -22.656 1.988 1 95.56 90 LYS A O 1
ATOM 691 N N . ALA A 1 91 ? -0.234 -21.75 0.169 1 94.81 91 ALA A N 1
ATOM 692 C CA . ALA A 1 91 ? -1.012 -22.656 -0.678 1 94.81 91 ALA A CA 1
ATOM 693 C C . ALA A 1 91 ? -0.451 -24.078 -0.626 1 94.81 91 ALA A C 1
ATOM 695 O O . ALA A 1 91 ? 0.764 -24.266 -0.535 1 94.81 91 ALA A O 1
ATOM 696 N N . VAL A 1 92 ? -1.359 -25.062 -0.644 1 93.62 92 VAL A N 1
ATOM 697 C CA . VAL A 1 92 ? -0.987 -26.469 -0.71 1 93.62 92 VAL A CA 1
ATOM 698 C C . VAL A 1 92 ? -1.451 -27.062 -2.037 1 93.62 92 VAL A C 1
ATOM 700 O O . VAL A 1 92 ? -2.637 -27.016 -2.369 1 93.62 92 VAL A O 1
ATOM 703 N N . ILE A 1 93 ? -0.538 -27.562 -2.725 1 91.44 93 ILE A N 1
ATOM 704 C CA . ILE A 1 93 ? -0.84 -28.109 -4.039 1 91.44 93 ILE A CA 1
ATOM 705 C C . ILE A 1 93 ? -0.66 -29.625 -4.008 1 91.44 93 ILE A C 1
ATOM 707 O O . ILE A 1 93 ? 0.393 -30.125 -3.604 1 91.44 93 ILE A O 1
ATOM 711 N N . LYS A 1 94 ? -1.681 -30.312 -4.387 1 87.62 94 LYS A N 1
ATOM 712 C CA . LYS A 1 94 ? -1.656 -31.766 -4.512 1 87.62 94 LYS A CA 1
ATOM 713 C C . LYS A 1 94 ? -2.045 -32.219 -5.918 1 87.62 94 LYS A C 1
ATOM 715 O O . LYS A 1 94 ? -3.062 -31.766 -6.457 1 87.62 94 LYS A O 1
ATOM 720 N N . GLU A 1 95 ? -1.221 -32.969 -6.477 1 85.5 95 GLU A N 1
ATOM 721 C CA . GLU A 1 95 ? -1.529 -33.5 -7.801 1 85.5 95 GLU A CA 1
ATOM 722 C C . GLU A 1 95 ? -1.85 -34.969 -7.738 1 85.5 95 GLU A C 1
ATOM 724 O O . GLU A 1 95 ? -1.135 -35.75 -7.09 1 85.5 95 GLU A O 1
ATOM 729 N N . THR A 1 96 ? -3.004 -35.312 -8.289 1 82.56 96 THR A N 1
ATOM 730 C CA . THR A 1 96 ? -3.363 -36.719 -8.5 1 82.56 96 THR A CA 1
ATOM 731 C C . THR A 1 96 ? -3.4 -37.062 -9.984 1 82.56 96 THR A C 1
ATOM 733 O O . THR A 1 96 ? -2.99 -36.25 -10.82 1 82.56 96 THR A O 1
ATOM 736 N N . ASP A 1 97 ? -3.842 -38.312 -10.312 1 80.56 97 ASP A N 1
ATOM 737 C CA . ASP A 1 97 ? -3.861 -38.719 -11.703 1 80.56 97 ASP A CA 1
ATOM 738 C C . ASP A 1 97 ? -4.871 -37.938 -12.516 1 80.56 97 ASP A C 1
ATOM 740 O O . ASP A 1 97 ? -4.668 -37.688 -13.711 1 80.56 97 ASP A O 1
ATOM 744 N N . ASP A 1 98 ? -5.852 -37.406 -11.852 1 86.25 98 ASP A N 1
ATOM 745 C CA . ASP A 1 98 ? -6.941 -36.844 -12.633 1 86.25 98 ASP A CA 1
ATOM 746 C C . ASP A 1 98 ? -7.125 -35.344 -12.32 1 86.25 98 ASP A C 1
ATOM 748 O O . ASP A 1 98 ? -7.793 -34.625 -13.062 1 86.25 98 ASP A O 1
ATOM 752 N N . LYS A 1 99 ? -6.445 -34.906 -11.195 1 90.06 99 LYS A N 1
ATOM 753 C CA . LYS A 1 99 ? -6.766 -33.531 -10.805 1 90.06 99 LYS A CA 1
ATOM 754 C C . LYS A 1 99 ? -5.57 -32.844 -10.133 1 90.06 99 LYS A C 1
ATOM 756 O O . LYS A 1 99 ? -4.707 -33.531 -9.57 1 90.06 99 LYS A O 1
ATOM 761 N N . ILE A 1 100 ? -5.5 -31.609 -10.32 1 90.69 100 ILE A N 1
ATOM 762 C CA . ILE A 1 100 ? -4.637 -30.734 -9.523 1 90.69 100 ILE A CA 1
ATOM 763 C C . ILE A 1 100 ? -5.473 -29.984 -8.484 1 90.69 100 ILE A C 1
ATOM 765 O O . ILE A 1 100 ? -6.324 -29.172 -8.844 1 90.69 100 ILE A O 1
ATOM 769 N N . GLN A 1 101 ? -5.234 -30.344 -7.242 1 93.56 101 GLN A N 1
ATOM 770 C CA . GLN A 1 101 ? -5.965 -29.703 -6.156 1 93.56 101 GLN A CA 1
ATOM 771 C C . GLN A 1 101 ? -5.102 -28.656 -5.457 1 93.56 101 GLN A C 1
ATOM 773 O O . GLN A 1 101 ? -4.016 -28.969 -4.961 1 93.56 101 GLN A O 1
ATOM 778 N N . ILE A 1 102 ? -5.613 -27.469 -5.465 1 95.12 102 ILE A N 1
ATOM 779 C CA . ILE A 1 102 ? -4.91 -26.375 -4.82 1 95.12 102 ILE A CA 1
ATOM 780 C C . ILE A 1 102 ? -5.742 -25.844 -3.656 1 95.12 102 ILE A C 1
ATOM 782 O O . ILE A 1 102 ? -6.875 -25.391 -3.848 1 95.12 102 ILE A O 1
ATOM 786 N N . SER A 1 103 ? -5.203 -25.891 -2.482 1 96.94 103 SER A N 1
ATOM 787 C CA . SER A 1 103 ? -5.836 -25.328 -1.291 1 96.94 103 SER A CA 1
ATOM 788 C C . SER A 1 103 ? -5.168 -24.031 -0.861 1 96.94 103 SER A C 1
ATOM 790 O O . SER A 1 103 ? -3.951 -23.984 -0.674 1 96.94 103 SER A O 1
ATOM 792 N N . ILE A 1 104 ? -5.977 -22.984 -0.724 1 98.06 104 ILE A N 1
ATOM 793 C CA . ILE A 1 104 ? -5.414 -21.688 -0.399 1 98.06 104 ILE A CA 1
ATOM 794 C C . ILE A 1 104 ? -6.105 -21.125 0.837 1 98.06 104 ILE A C 1
ATOM 796 O O . ILE A 1 104 ? -7.25 -21.469 1.133 1 98.06 104 ILE A O 1
ATOM 800 N N . PRO A 1 105 ? -5.43 -20.281 1.581 1 98.44 105 PRO A N 1
ATOM 801 C CA . PRO A 1 105 ? -6.121 -19.547 2.65 1 98.44 105 PRO A CA 1
ATOM 802 C C . PRO A 1 105 ? -7.082 -18.5 2.119 1 98.44 105 PRO A C 1
ATOM 804 O O . PRO A 1 105 ? -6.996 -18.109 0.952 1 98.44 105 PRO A O 1
ATOM 807 N N . HIS A 1 106 ? -8 -18.141 2.979 1 98.38 106 HIS A N 1
ATOM 808 C CA . HIS A 1 106 ? -8.852 -17 2.623 1 98.38 106 HIS A CA 1
ATOM 809 C C . HIS A 1 106 ? -8.047 -15.719 2.523 1 98.38 106 HIS A C 1
ATOM 811 O O . HIS A 1 106 ? -7.047 -15.547 3.229 1 98.38 106 HIS A O 1
ATOM 817 N N . CYS A 1 107 ? -8.438 -14.891 1.605 1 98.62 107 CYS A N 1
ATOM 818 C CA . CYS A 1 107 ? -7.812 -13.586 1.484 1 98.62 107 CYS A CA 1
ATOM 819 C C . CYS A 1 107 ? -8.07 -12.734 2.723 1 98.62 107 CYS A C 1
ATOM 821 O O . CYS A 1 107 ? -9.094 -12.906 3.395 1 98.62 107 CYS A O 1
ATOM 823 N N . THR A 1 108 ? -7.133 -11.875 3.01 1 98.38 108 THR A N 1
ATOM 824 C CA . THR A 1 108 ? -7.27 -10.922 4.105 1 98.38 108 THR A CA 1
ATOM 825 C C . THR A 1 108 ? -6.918 -9.516 3.641 1 98.38 108 THR A C 1
ATOM 827 O O . THR A 1 108 ? -6.262 -9.336 2.611 1 98.38 108 THR A O 1
ATOM 830 N N . VAL A 1 109 ? -7.391 -8.547 4.359 1 98.56 109 VAL A N 1
ATOM 831 C CA . VAL A 1 109 ? -7.043 -7.164 4.066 1 98.56 109 VAL A CA 1
ATOM 832 C C . VAL A 1 109 ? -5.566 -6.926 4.363 1 98.56 109 VAL A C 1
ATOM 834 O O . VAL A 1 109 ? -5.055 -7.367 5.398 1 98.56 109 VAL A O 1
ATOM 837 N N . ASN A 1 110 ? -4.891 -6.336 3.406 1 97.94 110 ASN A N 1
ATOM 838 C CA . ASN A 1 110 ? -3.525 -5.891 3.654 1 97.94 110 ASN A CA 1
ATOM 839 C C . ASN A 1 110 ? -3.494 -4.602 4.469 1 97.94 110 ASN A C 1
ATOM 841 O O . ASN A 1 110 ? -3.654 -3.512 3.922 1 97.94 110 ASN A O 1
ATOM 845 N N . GLU A 1 111 ? -3.211 -4.691 5.672 1 94.81 111 GLU A N 1
ATOM 846 C CA . GLU A 1 111 ? -3.244 -3.549 6.578 1 94.81 111 GLU A CA 1
ATOM 847 C C . GLU A 1 111 ? -2.236 -2.482 6.156 1 94.81 111 GLU A C 1
ATOM 849 O O . GLU A 1 111 ? -2.457 -1.29 6.379 1 94.81 111 GLU A O 1
ATOM 854 N N . ASP A 1 112 ? -1.195 -2.941 5.535 1 94.19 112 ASP A N 1
ATOM 855 C CA . ASP A 1 112 ? -0.142 -2.016 5.125 1 94.19 112 ASP A CA 1
ATOM 856 C C . ASP A 1 112 ? -0.599 -1.148 3.955 1 94.19 112 ASP A C 1
ATOM 858 O O . ASP A 1 112 ? 0.038 -0.143 3.635 1 94.19 112 ASP A O 1
ATOM 862 N N . SER A 1 113 ? -1.628 -1.535 3.316 1 96.62 113 SER A N 1
ATOM 863 C CA . SER A 1 113 ? -2.135 -0.761 2.189 1 96.62 113 SER A CA 1
ATOM 864 C C . SER A 1 113 ? -3.033 0.377 2.658 1 96.62 113 SER A C 1
ATOM 866 O O . SER A 1 113 ? -3.363 1.275 1.882 1 96.62 113 SER A O 1
ATOM 868 N N . ILE A 1 114 ? -3.396 0.407 3.938 1 96.69 114 ILE A N 1
ATOM 869 C CA . ILE A 1 114 ? -4.293 1.424 4.477 1 96.69 114 ILE A CA 1
ATOM 870 C C . ILE A 1 114 ? -3.494 2.672 4.844 1 96.69 114 ILE A C 1
ATOM 872 O O . ILE A 1 114 ? -3.156 2.879 6.012 1 96.69 114 ILE A O 1
ATOM 876 N N . LYS A 1 115 ? -3.252 3.42 3.883 1 95.5 115 LYS A N 1
ATOM 877 C CA . LYS A 1 115 ? -2.504 4.676 3.924 1 95.5 115 LYS A CA 1
ATOM 878 C C . LYS A 1 115 ? -3.043 5.668 2.898 1 95.5 115 LYS A C 1
ATOM 880 O O . LYS A 1 115 ? -3.631 5.273 1.892 1 95.5 115 LYS A O 1
ATOM 885 N N . ILE A 1 116 ? -2.826 6.902 3.191 1 95.94 116 ILE A N 1
ATOM 886 C CA . ILE A 1 116 ? -3.34 7.938 2.297 1 95.94 116 ILE A CA 1
ATOM 887 C C . ILE A 1 116 ? -2.176 8.727 1.698 1 95.94 116 ILE A C 1
ATOM 889 O O . ILE A 1 116 ? -1.293 9.188 2.424 1 95.94 116 ILE A O 1
ATOM 893 N N . LYS A 1 117 ? -2.219 8.828 0.405 1 96.12 117 LYS A N 1
ATOM 894 C CA . LYS A 1 117 ? -1.245 9.672 -0.286 1 96.12 117 LYS A CA 1
ATOM 895 C C . LYS A 1 117 ? -1.487 11.148 0.012 1 96.12 117 LYS A C 1
ATOM 897 O O . LYS A 1 117 ? -2.635 11.594 0.096 1 96.12 117 LYS A O 1
ATOM 902 N N . SER A 1 118 ? -0.454 11.883 0.036 1 94.94 118 SER A N 1
ATOM 903 C CA . SER A 1 118 ? -0.54 13.305 0.346 1 94.94 118 SER A CA 1
ATOM 904 C C . SER A 1 118 ? -1.454 14.031 -0.635 1 94.94 118 SER A C 1
ATOM 906 O O . SER A 1 118 ? -2.186 14.945 -0.249 1 94.94 118 SER A O 1
ATOM 908 N N . SER A 1 119 ? -1.42 13.641 -1.857 1 94.44 119 SER A N 1
ATOM 909 C CA . SER A 1 119 ? -2.201 14.305 -2.896 1 94.44 119 SER A CA 1
ATOM 910 C C . SER A 1 119 ? -3.67 13.891 -2.83 1 94.44 119 SER A C 1
ATOM 912 O O . SER A 1 119 ? -4.523 14.516 -3.469 1 94.44 119 SER A O 1
ATOM 914 N N . ASP A 1 120 ? -3.955 12.922 -2.033 1 95.31 120 ASP A N 1
ATOM 915 C CA . ASP A 1 120 ? -5.289 12.336 -2.068 1 95.31 120 ASP A CA 1
ATOM 916 C C . ASP A 1 120 ? -6.086 12.695 -0.815 1 95.31 120 ASP A C 1
ATOM 918 O O . ASP A 1 120 ? -7.074 12.031 -0.49 1 95.31 120 ASP A O 1
ATOM 922 N N . LEU A 1 121 ? -5.598 13.656 -0.078 1 94.62 121 LEU A N 1
ATOM 923 C CA . LEU A 1 121 ? -6.297 14.164 1.098 1 94.62 121 LEU A CA 1
ATOM 924 C C . LEU A 1 121 ? -6.43 15.688 1.034 1 94.62 121 LEU A C 1
ATOM 926 O O . LEU A 1 121 ? -5.434 16.391 0.862 1 94.62 121 LEU A O 1
ATOM 930 N N . LYS A 1 122 ? -7.684 16.188 1.205 1 92 122 LYS A N 1
ATOM 931 C CA . LYS A 1 122 ? -8 17.625 1.242 1 92 122 LYS A CA 1
ATOM 932 C C . LYS A 1 122 ? -8.773 17.969 2.506 1 92 122 LYS A C 1
ATOM 934 O O . LYS A 1 122 ? -9.727 17.281 2.877 1 92 122 LYS A O 1
ATOM 939 N N . ILE A 1 123 ? -8.336 19.031 3.084 1 89.06 123 ILE A N 1
ATOM 940 C CA . ILE A 1 123 ? -8.961 19.5 4.316 1 89.06 123 ILE A CA 1
ATOM 941 C C . ILE A 1 123 ? -9.57 20.875 4.09 1 89.06 123 ILE A C 1
ATOM 943 O O . ILE A 1 123 ? -8.867 21.828 3.721 1 89.06 123 ILE A O 1
ATOM 947 N N . TYR A 1 124 ? -10.82 20.984 4.32 1 83.75 124 TYR A N 1
ATOM 948 C CA . TYR A 1 124 ? -11.539 22.234 4.191 1 83.75 124 TYR A CA 1
ATOM 949 C C . TYR A 1 124 ? -12.008 22.75 5.551 1 83.75 124 TYR A C 1
ATOM 951 O O . TYR A 1 124 ? -12.516 21.969 6.363 1 83.75 124 TYR A O 1
ATOM 959 N N . ASP A 1 125 ? -11.664 24.031 5.75 1 75.19 125 ASP A N 1
ATOM 960 C CA . ASP A 1 125 ? -12.195 24.672 6.949 1 75.19 125 ASP A CA 1
ATOM 961 C C . ASP A 1 125 ? -13.594 25.234 6.691 1 75.19 125 ASP A C 1
ATOM 963 O O . ASP A 1 125 ? -13.773 26.094 5.832 1 75.19 125 ASP A O 1
ATOM 967 N N . THR A 1 126 ? -14.586 24.719 7.379 1 68.75 126 THR A N 1
ATOM 968 C CA . THR A 1 126 ? -15.961 25.109 7.066 1 68.75 126 THR A CA 1
ATOM 969 C C . THR A 1 126 ? -16.391 26.297 7.922 1 68.75 126 THR A C 1
ATOM 971 O O . THR A 1 126 ? -17.438 26.906 7.668 1 68.75 126 THR A O 1
ATOM 974 N N . ASN A 1 127 ? -15.711 26.516 8.914 1 65.12 127 ASN A N 1
ATOM 975 C CA . ASN A 1 127 ? -16.156 27.609 9.758 1 65.12 127 ASN A CA 1
ATOM 976 C C . ASN A 1 127 ? -15.258 28.844 9.602 1 65.12 127 ASN A C 1
ATOM 978 O O . ASN A 1 127 ? -15.312 29.766 10.414 1 65.12 127 ASN A O 1
ATOM 982 N N . PHE A 1 128 ? -14.641 28.938 8.414 1 54.69 128 PHE A N 1
ATOM 983 C CA . PHE A 1 128 ? -13.836 30.109 8.078 1 54.69 128 PHE A CA 1
ATOM 984 C C . PHE A 1 128 ? -12.883 30.453 9.219 1 54.69 128 PHE A C 1
ATOM 986 O O . PHE A 1 128 ? -12.562 31.625 9.445 1 54.69 128 PHE A O 1
ATOM 993 N N . ALA A 1 129 ? -12.828 29.391 10.148 1 51.12 129 ALA A N 1
ATOM 994 C CA . ALA A 1 129 ? -11.875 29.75 11.195 1 51.12 129 ALA A CA 1
ATOM 995 C C . ALA A 1 129 ? -10.445 29.781 10.648 1 51.12 129 ALA A C 1
ATOM 997 O O . ALA A 1 129 ? -10.039 28.891 9.898 1 51.12 129 ALA A O 1
ATOM 998 N N . ILE A 1 130 ? -9.977 30.984 10.383 1 48.09 130 ILE A N 1
ATOM 999 C CA . ILE A 1 130 ? -8.656 31.281 9.836 1 48.09 130 ILE A CA 1
ATOM 1000 C C . ILE A 1 130 ? -7.594 30.484 10.594 1 48.09 130 ILE A C 1
ATOM 1002 O O . ILE A 1 130 ? -6.395 30.719 10.406 1 48.09 130 ILE A O 1
ATOM 1006 N N . MET A 1 131 ? -8.031 29.797 11.812 1 53.59 131 MET A N 1
ATOM 1007 C CA . MET A 1 131 ? -6.852 29.359 12.555 1 53.59 131 MET A CA 1
ATOM 1008 C C . MET A 1 131 ? -6.203 28.156 11.875 1 53.59 131 MET A C 1
ATOM 1010 O O . MET A 1 131 ? -6.898 27.297 11.328 1 53.59 131 MET A O 1
ATOM 1014 N N . SER A 1 132 ? -4.906 28.312 11.688 1 59.47 132 SER A N 1
ATOM 1015 C CA . SER A 1 132 ? -3.998 27.312 11.148 1 59.47 132 SER A CA 1
ATOM 1016 C C . SER A 1 132 ? -4.07 26.016 11.953 1 59.47 132 SER A C 1
ATOM 1018 O O . SER A 1 132 ? -4.035 26.047 13.188 1 59.47 132 SER A O 1
ATOM 1020 N N . ILE A 1 133 ? -4.656 25.016 11.531 1 68.44 133 ILE A N 1
ATOM 1021 C CA . ILE A 1 133 ? -4.562 23.688 12.141 1 68.44 133 ILE A CA 1
ATOM 1022 C C . ILE A 1 133 ? -3.1 23.266 12.227 1 68.44 133 ILE A C 1
ATOM 1024 O O . ILE A 1 133 ? -2.316 23.516 11.305 1 68.44 133 ILE A O 1
ATOM 1028 N N . ASP A 1 134 ? -2.783 22.859 13.469 1 76.75 134 ASP A N 1
ATOM 1029 C CA . ASP A 1 134 ? -1.383 22.484 13.648 1 76.75 134 ASP A CA 1
ATOM 1030 C C . ASP A 1 134 ? -1.113 21.094 13.102 1 76.75 134 ASP A C 1
ATOM 1032 O O . ASP A 1 134 ? -2.035 20.406 12.664 1 76.75 134 ASP A O 1
ATOM 1036 N N . LYS A 1 135 ? 0.098 20.75 13.086 1 82.75 135 LYS A N 1
ATOM 1037 C CA . LYS A 1 135 ? 0.57 19.516 12.477 1 82.75 135 LYS A CA 1
ATOM 1038 C C . LYS A 1 135 ? -0.032 18.297 13.164 1 82.75 135 LYS A C 1
ATOM 1040 O O . LYS A 1 135 ? -0.332 17.297 12.516 1 82.75 135 LYS A O 1
ATOM 1045 N N . GLU A 1 136 ? -0.213 18.344 14.477 1 84.06 136 GLU A N 1
ATOM 1046 C CA . GLU A 1 136 ? -0.792 17.219 15.203 1 84.06 136 GLU A CA 1
ATOM 1047 C C . GLU A 1 136 ? -2.238 16.969 14.781 1 84.06 136 GLU A C 1
ATOM 1049 O O . GLU A 1 136 ? -2.648 15.828 14.578 1 84.06 136 GLU A O 1
ATOM 1054 N N . ALA A 1 137 ? -2.922 18.031 14.648 1 84.31 137 ALA A N 1
ATOM 1055 C CA . ALA A 1 137 ? -4.32 17.938 14.234 1 84.31 137 ALA A CA 1
ATOM 1056 C C . ALA A 1 137 ? -4.434 17.375 12.82 1 84.31 137 ALA A C 1
ATOM 1058 O O . ALA A 1 137 ? -5.328 16.578 12.523 1 84.31 137 ALA A O 1
ATOM 1059 N N . VAL A 1 138 ? -3.576 17.828 11.945 1 89.19 138 VAL A N 1
ATOM 1060 C CA . VAL A 1 138 ? -3.594 17.344 10.562 1 89.19 138 VAL A CA 1
ATOM 1061 C C . VAL A 1 138 ? -3.355 15.836 10.547 1 89.19 138 VAL A C 1
ATOM 1063 O O . VAL A 1 138 ? -4.078 15.094 9.875 1 89.19 138 VAL A O 1
ATOM 1066 N N . MET A 1 139 ? -2.416 15.352 11.305 1 91.44 139 MET A N 1
ATOM 1067 C CA . MET A 1 139 ? -2.104 13.922 11.328 1 91.44 139 MET A CA 1
ATOM 1068 C C . MET A 1 139 ? -3.238 13.125 11.961 1 91.44 139 MET A C 1
ATOM 1070 O O . MET A 1 139 ? -3.492 11.984 11.578 1 91.44 139 MET A O 1
ATOM 1074 N N . GLU A 1 140 ? -3.871 13.766 12.875 1 91.81 140 GLU A N 1
ATOM 1075 C CA . GLU A 1 140 ? -5.051 13.125 13.453 1 91.81 140 GLU A CA 1
ATOM 1076 C C . GLU A 1 140 ? -6.152 12.961 12.406 1 91.81 140 GLU A C 1
ATOM 1078 O O . GLU A 1 140 ? -6.875 11.961 12.406 1 91.81 140 GLU A O 1
ATOM 1083 N N . LEU A 1 141 ? -6.312 13.961 11.57 1 93.25 141 LEU A N 1
ATOM 1084 C CA . LEU A 1 141 ? -7.293 13.875 10.492 1 93.25 141 LEU A CA 1
ATOM 1085 C C . LEU A 1 141 ? -6.926 12.766 9.508 1 93.25 141 LEU A C 1
ATOM 1087 O O . LEU A 1 141 ? -7.797 12.031 9.039 1 93.25 141 LEU A O 1
ATOM 1091 N N . VAL A 1 142 ? -5.656 12.602 9.203 1 95.69 142 VAL A N 1
ATOM 1092 C CA . VAL A 1 142 ? -5.188 11.516 8.344 1 95.69 142 VAL A CA 1
ATOM 1093 C C . VAL A 1 142 ? -5.5 10.172 9 1 95.69 142 VAL A C 1
ATOM 1095 O O . VAL A 1 142 ? -6.012 9.258 8.352 1 95.69 142 VAL A O 1
ATOM 1098 N N . ALA A 1 143 ? -5.215 10.094 10.266 1 96.5 143 ALA A N 1
ATOM 1099 C CA . ALA A 1 143 ? -5.477 8.867 11.016 1 96.5 143 ALA A CA 1
ATOM 1100 C C . ALA A 1 143 ? -6.961 8.508 10.977 1 96.5 143 ALA A C 1
ATOM 1102 O O . ALA A 1 143 ? -7.32 7.336 10.859 1 96.5 143 ALA A O 1
ATOM 1103 N N . GLU A 1 144 ? -7.746 9.5 11.141 1 96.38 144 GLU A N 1
ATOM 1104 C CA . GLU A 1 144 ? -9.188 9.266 11.086 1 96.38 144 GLU A CA 1
ATOM 1105 C C . GLU A 1 144 ? -9.609 8.758 9.711 1 96.38 144 GLU A C 1
ATOM 1107 O O . GLU A 1 144 ? -10.445 7.855 9.609 1 96.38 144 GLU A O 1
ATOM 1112 N N . ALA A 1 145 ? -9.086 9.328 8.641 1 97 145 ALA A N 1
ATOM 1113 C CA . ALA A 1 145 ? -9.367 8.844 7.285 1 97 145 ALA A CA 1
ATOM 1114 C C . ALA A 1 145 ? -8.945 7.391 7.125 1 97 145 ALA A C 1
ATOM 1116 O O . ALA A 1 145 ? -9.672 6.59 6.531 1 97 145 ALA A O 1
ATOM 1117 N N . GLU A 1 146 ? -7.789 7.043 7.648 1 98.12 146 GLU A N 1
ATOM 1118 C CA . GLU A 1 146 ? -7.301 5.664 7.605 1 98.12 146 GLU A CA 1
ATOM 1119 C C . GLU A 1 146 ? -8.242 4.723 8.352 1 98.12 146 GLU A C 1
ATOM 1121 O O . GLU A 1 146 ? -8.516 3.615 7.883 1 98.12 146 GLU A O 1
ATOM 1126 N N . LYS A 1 147 ? -8.633 5.176 9.469 1 97.81 147 LYS A N 1
ATOM 1127 C CA . LYS A 1 147 ? -9.547 4.367 10.266 1 97.81 147 LYS A CA 1
ATOM 1128 C C . LYS A 1 147 ? -10.852 4.109 9.508 1 97.81 147 LYS A C 1
ATOM 1130 O O . LYS A 1 147 ? -11.359 2.988 9.5 1 97.81 147 LYS A O 1
ATOM 1135 N N . LYS A 1 148 ? -11.367 5.125 8.922 1 97.31 148 LYS A N 1
ATOM 1136 C CA . LYS A 1 148 ? -12.594 4.98 8.148 1 97.31 148 LYS A CA 1
ATOM 1137 C C . LYS A 1 148 ? -12.391 4.023 6.973 1 97.31 148 LYS A C 1
ATOM 1139 O O . LYS A 1 148 ? -13.258 3.197 6.688 1 97.31 148 LYS A O 1
ATOM 1144 N N . ALA A 1 149 ? -11.297 4.141 6.297 1 97.88 149 ALA A N 1
ATOM 1145 C CA . ALA A 1 149 ? -10.984 3.223 5.207 1 97.88 149 ALA A CA 1
ATOM 1146 C C . ALA A 1 149 ? -10.906 1.783 5.711 1 97.88 149 ALA A C 1
ATOM 1148 O O . ALA A 1 149 ? -11.414 0.865 5.062 1 97.88 149 ALA A O 1
ATOM 1149 N N . LYS A 1 150 ? -10.25 1.612 6.844 1 98.12 150 LYS A N 1
ATOM 1150 C CA . LYS A 1 150 ? -10.125 0.291 7.453 1 98.12 150 LYS A CA 1
ATOM 1151 C C . LYS A 1 150 ? -11.5 -0.307 7.75 1 98.12 150 LYS A C 1
ATOM 1153 O O . LYS A 1 150 ? -11.742 -1.487 7.484 1 98.12 150 LYS A O 1
ATOM 1158 N N . GLU A 1 151 ? -12.352 0.526 8.25 1 97.75 151 GLU A N 1
ATOM 1159 C CA . GLU A 1 151 ? -13.703 0.084 8.578 1 97.75 151 GLU A CA 1
ATOM 1160 C C . GLU A 1 151 ? -14.469 -0.331 7.328 1 97.75 151 GLU A C 1
ATOM 1162 O O . GLU A 1 151 ? -15.148 -1.359 7.32 1 97.75 151 GLU A O 1
ATOM 1167 N N . LYS A 1 152 ? -14.344 0.448 6.305 1 97.06 152 LYS A N 1
ATOM 1168 C CA . LYS A 1 152 ? -15.016 0.109 5.051 1 97.06 152 LYS A CA 1
ATOM 1169 C C . LYS A 1 152 ? -14.477 -1.201 4.48 1 97.06 152 LYS A C 1
ATOM 1171 O O . LYS A 1 152 ? -15.25 -2.064 4.062 1 97.06 152 LYS A O 1
ATOM 1176 N N . ALA A 1 153 ? -13.203 -1.372 4.508 1 97.75 153 ALA A N 1
ATOM 1177 C CA . ALA A 1 153 ? -12.562 -2.555 3.943 1 97.75 153 ALA A CA 1
ATOM 1178 C C . ALA A 1 153 ? -12.922 -3.809 4.734 1 97.75 153 ALA A C 1
ATOM 1180 O O . ALA A 1 153 ? -12.961 -4.91 4.184 1 97.75 153 ALA A O 1
ATOM 1181 N N . GLY A 1 154 ? -13.133 -3.619 5.965 1 96.56 154 GLY A N 1
ATOM 1182 C CA . GLY A 1 154 ? -13.43 -4.75 6.828 1 96.56 154 GLY A CA 1
ATOM 1183 C C . GLY A 1 154 ? -14.906 -5.094 6.879 1 96.56 154 GLY A C 1
ATOM 1184 O O . GLY A 1 154 ? -15.289 -6.137 7.41 1 96.56 154 GLY A O 1
ATOM 1185 N N . SER A 1 155 ? -15.711 -4.227 6.328 1 95.25 155 SER A N 1
ATOM 1186 C CA . SER A 1 155 ? -17.156 -4.441 6.367 1 95.25 155 SER A CA 1
ATOM 1187 C C . SER A 1 155 ? -17.594 -5.398 5.27 1 95.25 155 SER A C 1
ATOM 1189 O O . SER A 1 155 ? -16.922 -5.543 4.25 1 95.25 155 SER A O 1
ATOM 1191 N N . ASP A 1 156 ? -18.719 -6.023 5.434 1 94.62 156 ASP A N 1
ATOM 1192 C CA . ASP A 1 156 ? -19.266 -6.926 4.43 1 94.62 156 ASP A CA 1
ATOM 1193 C C . ASP A 1 156 ? -20.094 -6.164 3.402 1 94.62 156 ASP A C 1
ATOM 1195 O O . ASP A 1 156 ? -20.578 -6.746 2.426 1 94.62 156 ASP A O 1
ATOM 1199 N N . GLU A 1 157 ? -20.156 -4.879 3.588 1 94.56 157 GLU A N 1
ATOM 1200 C CA . GLU A 1 157 ? -21.078 -4.07 2.789 1 94.56 157 GLU A CA 1
ATOM 1201 C C . GLU A 1 157 ? -20.672 -4.086 1.314 1 94.56 157 GLU A C 1
ATOM 1203 O O . GLU A 1 157 ? -21.547 -4.066 0.435 1 94.56 157 GLU A O 1
ATOM 1208 N N . TYR A 1 158 ? -19.422 -4.219 1.029 1 95.94 158 TYR A N 1
ATOM 1209 C CA . TYR A 1 158 ? -18.953 -4.027 -0.339 1 95.94 158 TYR A CA 1
ATOM 1210 C C . TYR A 1 158 ? -18.562 -5.355 -0.968 1 95.94 158 TYR A C 1
ATOM 1212 O O . TYR A 1 158 ? -18.234 -5.414 -2.156 1 95.94 158 TYR A O 1
ATOM 1220 N N . GLY A 1 159 ? -18.469 -6.434 -0.161 1 97.75 159 GLY A N 1
ATOM 1221 C CA . GLY A 1 159 ? -18.078 -7.727 -0.691 1 97.75 159 GLY A CA 1
ATOM 1222 C C . GLY A 1 159 ? -16.594 -7.809 -1.018 1 97.75 159 GLY A C 1
ATOM 1223 O O . GLY A 1 159 ? -16.203 -8.555 -1.914 1 97.75 159 GLY A O 1
ATOM 1224 N N . PHE A 1 160 ? -15.898 -6.977 -0.317 1 98.69 160 PHE A N 1
ATOM 1225 C CA . PHE A 1 160 ? -14.477 -6.828 -0.612 1 98.69 160 PHE A CA 1
ATOM 1226 C C . PHE A 1 160 ? -13.758 -8.164 -0.489 1 98.69 160 PHE A C 1
ATOM 1228 O O . PHE A 1 160 ? -13.195 -8.664 -1.466 1 98.69 160 PHE A O 1
ATOM 1235 N N . LEU A 1 161 ? -13.82 -8.867 0.577 1 98.44 161 LEU A N 1
ATOM 1236 C CA . LEU A 1 161 ? -13.078 -10.102 0.82 1 98.44 161 LEU A CA 1
ATOM 1237 C C . LEU A 1 161 ? -13.695 -11.266 0.045 1 98.44 161 LEU A C 1
ATOM 1239 O O . LEU A 1 161 ? -12.977 -12.148 -0.427 1 98.44 161 LEU A O 1
ATOM 1243 N N . GLU A 1 162 ? -14.992 -11.312 -0.095 1 98.25 162 GLU A N 1
ATOM 1244 C CA . GLU A 1 162 ? -15.641 -12.336 -0.912 1 98.25 162 GLU A CA 1
ATOM 1245 C C . GLU A 1 162 ? -15.164 -12.266 -2.361 1 98.25 162 GLU A C 1
ATOM 1247 O O . GLU A 1 162 ? -14.859 -13.289 -2.971 1 98.25 162 GLU A O 1
ATOM 1252 N N . ASN A 1 163 ? -15.102 -11.062 -2.881 1 98.75 163 ASN A N 1
ATOM 1253 C CA . ASN A 1 163 ? -14.625 -10.883 -4.25 1 98.75 163 ASN A CA 1
ATOM 1254 C C . ASN A 1 163 ? -13.141 -11.203 -4.375 1 98.75 163 ASN A C 1
ATOM 1256 O O . ASN A 1 163 ? -12.695 -11.727 -5.398 1 98.75 163 ASN A O 1
ATOM 1260 N N . ALA A 1 164 ? -12.406 -10.82 -3.354 1 98.81 164 ALA A N 1
ATOM 1261 C CA . ALA A 1 164 ? -10.992 -11.18 -3.334 1 98.81 164 ALA A CA 1
ATOM 1262 C C . ALA A 1 164 ? -10.812 -12.688 -3.438 1 98.81 164 ALA A C 1
ATOM 1264 O O . ALA A 1 164 ? -9.977 -13.172 -4.211 1 98.81 164 ALA A O 1
ATOM 1265 N N . ASP A 1 165 ? -11.602 -13.422 -2.676 1 98.5 165 ASP A N 1
ATOM 1266 C CA . ASP A 1 165 ? -11.547 -14.875 -2.699 1 98.5 165 ASP A CA 1
ATOM 1267 C C . ASP A 1 165 ? -11.938 -15.414 -4.074 1 98.5 165 ASP A C 1
ATOM 1269 O O . ASP A 1 165 ? -11.258 -16.281 -4.617 1 98.5 165 ASP A O 1
ATOM 1273 N N . LYS A 1 166 ? -13.031 -14.93 -4.574 1 98.62 166 LYS A N 1
ATOM 1274 C CA . LYS A 1 166 ? -13.5 -15.375 -5.883 1 98.62 166 LYS A CA 1
ATOM 1275 C C . LYS A 1 166 ? -12.438 -15.141 -6.953 1 98.62 166 LYS A C 1
ATOM 1277 O O . LYS A 1 166 ? -12.156 -16.031 -7.766 1 98.62 166 LYS A O 1
ATOM 1282 N N . ASN A 1 167 ? -11.852 -13.953 -6.895 1 98.81 167 ASN A N 1
ATOM 1283 C CA . ASN A 1 167 ? -10.844 -13.641 -7.895 1 98.81 167 ASN A CA 1
ATOM 1284 C C . ASN A 1 167 ? -9.555 -14.43 -7.664 1 98.81 167 ASN A C 1
ATOM 1286 O O . ASN A 1 167 ? -8.852 -14.766 -8.617 1 98.81 167 ASN A O 1
ATOM 1290 N N . ALA A 1 168 ? -9.273 -14.672 -6.426 1 98.56 168 ALA A N 1
ATOM 1291 C CA . ALA A 1 168 ? -8.125 -15.523 -6.121 1 98.56 168 ALA A CA 1
ATOM 1292 C C . ALA A 1 168 ? -8.25 -16.875 -6.809 1 98.56 168 ALA A C 1
ATOM 1294 O O . ALA A 1 168 ? -7.301 -17.359 -7.441 1 98.56 168 ALA A O 1
ATOM 1295 N N . LYS A 1 169 ? -9.383 -17.484 -6.68 1 98 169 LYS A N 1
ATOM 1296 C CA . LYS A 1 169 ? -9.625 -18.781 -7.328 1 98 169 LYS A CA 1
ATOM 1297 C C . LYS A 1 169 ? -9.422 -18.672 -8.836 1 98 169 LYS A C 1
ATOM 1299 O O . LYS A 1 169 ? -8.766 -19.531 -9.438 1 98 169 LYS A O 1
ATOM 1304 N N . LYS A 1 170 ? -9.945 -17.656 -9.367 1 97.62 170 LYS A N 1
ATOM 1305 C CA . LYS A 1 170 ? -9.852 -17.453 -10.812 1 97.62 170 LYS A CA 1
ATOM 1306 C C . LYS A 1 170 ? -8.406 -17.297 -11.258 1 97.62 170 LYS A C 1
ATOM 1308 O O . LYS A 1 170 ? -7.969 -17.938 -12.211 1 97.62 170 LYS A O 1
ATOM 1313 N N . VAL A 1 171 ? -7.688 -16.438 -10.602 1 97.25 171 VAL A N 1
ATOM 1314 C CA . VAL A 1 171 ? -6.312 -16.125 -10.969 1 97.25 171 VAL A CA 1
ATOM 1315 C C . VAL A 1 171 ? -5.441 -17.359 -10.812 1 97.25 171 VAL A C 1
ATOM 1317 O O . VAL A 1 171 ? -4.684 -17.719 -11.727 1 97.25 171 VAL A O 1
ATOM 1320 N N . ILE A 1 172 ? -5.578 -18.031 -9.695 1 96 172 ILE A N 1
ATOM 1321 C CA . ILE A 1 172 ? -4.754 -19.203 -9.422 1 96 172 ILE A CA 1
ATOM 1322 C C . ILE A 1 172 ? -5.113 -20.328 -10.391 1 96 172 ILE A C 1
ATOM 1324 O O . ILE A 1 172 ? -4.227 -20.984 -10.93 1 96 172 ILE A O 1
ATOM 1328 N N . LYS A 1 173 ? -6.387 -20.578 -10.578 1 94.88 173 LYS A N 1
ATOM 1329 C CA . LYS A 1 173 ? -6.797 -21.562 -11.57 1 94.88 173 LYS A CA 1
ATOM 1330 C C . LYS A 1 173 ? -6.203 -21.266 -12.938 1 94.88 173 LYS A C 1
ATOM 1332 O O . LYS A 1 173 ? -5.695 -22.156 -13.617 1 94.88 173 LYS A O 1
ATOM 1337 N N . GLY A 1 174 ? -6.246 -20.031 -13.336 1 92.56 174 GLY A N 1
ATOM 1338 C CA . GLY A 1 174 ? -5.695 -19.625 -14.617 1 92.56 174 GLY A CA 1
ATOM 1339 C C . GLY A 1 174 ? -4.203 -19.875 -14.734 1 92.56 174 GLY A C 1
ATOM 1340 O O . 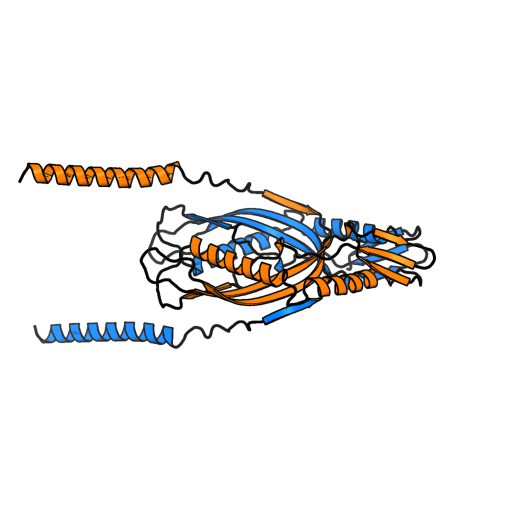GLY A 1 174 ? -3.713 -20.219 -15.812 1 92.56 174 GLY A O 1
ATOM 1341 N N . MET A 1 175 ? -3.492 -19.703 -13.711 1 90.69 175 MET A N 1
ATOM 1342 C CA . MET A 1 175 ? -2.049 -19.906 -13.703 1 90.69 175 MET A CA 1
ATOM 1343 C C . MET A 1 175 ? -1.713 -21.375 -13.953 1 90.69 175 MET A C 1
ATOM 1345 O O . MET A 1 175 ? -0.704 -21.688 -14.586 1 90.69 175 MET A O 1
ATOM 1349 N N . PHE A 1 176 ? -2.592 -22.297 -13.555 1 90.06 176 PHE A N 1
ATOM 1350 C CA . PHE A 1 176 ? -2.244 -23.719 -13.586 1 90.06 176 PHE A CA 1
ATOM 1351 C C . PHE A 1 176 ? -2.953 -24.422 -14.742 1 90.06 176 PHE A C 1
ATOM 1353 O O . PHE A 1 176 ? -2.594 -25.531 -15.102 1 90.06 176 PHE A O 1
ATOM 1360 N N . GLU A 1 177 ? -3.873 -23.812 -15.305 1 86.88 177 GLU A N 1
ATOM 1361 C CA . GLU A 1 177 ? -4.656 -24.422 -16.375 1 86.88 177 GLU A CA 1
ATOM 1362 C C . GLU A 1 177 ? -3.777 -24.797 -17.562 1 86.88 177 GLU A C 1
ATOM 1364 O O . GLU A 1 177 ? -3.994 -25.828 -18.203 1 86.88 177 GLU A O 1
ATOM 1369 N N . ASN A 1 178 ? -2.773 -24.016 -17.812 1 78.69 178 ASN A N 1
ATOM 1370 C CA . ASN A 1 178 ? -1.946 -24.266 -18.984 1 78.69 178 ASN A CA 1
ATOM 1371 C C . ASN A 1 178 ? -0.925 -25.375 -18.734 1 78.69 178 ASN A C 1
ATOM 1373 O O . ASN A 1 178 ? -0.266 -25.828 -19.672 1 78.69 178 ASN A O 1
ATOM 1377 N N . VAL A 1 179 ? -0.827 -25.797 -17.516 1 80.5 179 VAL A N 1
ATOM 1378 C CA . VAL A 1 179 ? 0.14 -26.844 -17.219 1 80.5 179 VAL A CA 1
ATOM 1379 C C . VAL A 1 179 ? -0.583 -28.078 -16.672 1 80.5 179 VAL A C 1
ATOM 1381 O O . VAL A 1 179 ? 0.048 -28.984 -16.141 1 80.5 179 VAL A O 1
ATOM 1384 N N . SER A 1 180 ? -1.829 -28.047 -16.766 1 81.5 180 SER A N 1
ATOM 1385 C CA . SER A 1 180 ? -2.604 -29.109 -16.125 1 81.5 180 SER A CA 1
ATOM 1386 C C . SER A 1 180 ? -2.543 -30.406 -16.922 1 81.5 180 SER A C 1
ATOM 1388 O O . SER A 1 180 ? -2.857 -31.484 -16.406 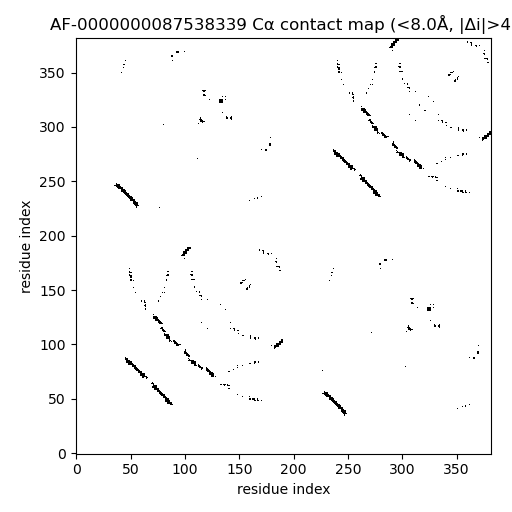1 81.5 180 SER A O 1
ATOM 1390 N N . ASN A 1 181 ? -2.09 -30.359 -18.172 1 79.69 181 ASN A N 1
ATOM 1391 C CA . ASN A 1 181 ? -2.039 -31.531 -19.031 1 79.69 181 ASN A CA 1
ATOM 1392 C C . ASN A 1 181 ? -3.367 -32.281 -19.047 1 79.69 181 ASN A C 1
ATOM 1394 O O . ASN A 1 181 ? -3.395 -33.5 -18.875 1 79.69 181 ASN A O 1
ATOM 1398 N N . GLY A 1 182 ? -4.473 -31.484 -19.156 1 79.25 182 GLY A N 1
ATOM 1399 C CA . GLY A 1 182 ? -5.797 -32.094 -19.25 1 79.25 182 GLY A CA 1
ATOM 1400 C C . GLY A 1 182 ? -6.422 -32.375 -17.891 1 79.25 182 GLY A C 1
ATOM 1401 O O . GLY A 1 182 ? -7.598 -32.719 -17.812 1 79.25 182 GLY A O 1
ATOM 1402 N N . LYS A 1 183 ? -5.66 -32.281 -16.891 1 85.44 183 LYS A N 1
ATOM 1403 C CA . LYS A 1 183 ? -6.199 -32.5 -15.555 1 85.44 183 LYS A CA 1
ATOM 1404 C C . LYS A 1 183 ? -7.09 -31.328 -15.133 1 85.44 183 LYS A C 1
ATOM 1406 O O . LYS A 1 183 ? -6.828 -30.188 -15.5 1 85.44 183 LYS A O 1
ATOM 1411 N N . GLU A 1 184 ? -8.078 -31.656 -14.406 1 91.06 184 GLU A N 1
ATOM 1412 C CA . GLU A 1 184 ? -8.914 -30.609 -13.836 1 91.06 184 GLU A CA 1
ATOM 1413 C C . GLU A 1 184 ? -8.188 -29.875 -12.719 1 91.06 184 GLU A C 1
ATOM 1415 O O . GLU A 1 184 ? -7.523 -30.5 -11.883 1 91.06 184 GLU A O 1
ATOM 1420 N N . VAL A 1 185 ? -8.258 -28.562 -12.758 1 93.81 185 VAL A N 1
ATOM 1421 C CA . VAL A 1 185 ? -7.664 -27.734 -11.703 1 93.81 185 VAL A CA 1
ATOM 1422 C C . VAL A 1 185 ? -8.75 -27.266 -10.742 1 93.81 185 VAL A C 1
ATOM 1424 O O . VAL A 1 185 ? -9.68 -26.562 -11.148 1 93.81 185 VAL A O 1
ATOM 1427 N N . ILE A 1 186 ? -8.688 -27.688 -9.508 1 94.69 186 ILE A N 1
ATOM 1428 C CA . ILE A 1 186 ? -9.656 -27.312 -8.492 1 94.69 186 ILE A CA 1
ATOM 1429 C C . ILE A 1 186 ? -8.977 -26.469 -7.418 1 94.69 186 ILE A C 1
ATOM 1431 O O . ILE A 1 186 ? -7.977 -26.891 -6.828 1 94.69 186 ILE A O 1
ATOM 1435 N N . VAL A 1 187 ? -9.508 -25.312 -7.223 1 96.88 187 VAL A N 1
ATOM 1436 C CA . VAL A 1 187 ? -9.008 -24.438 -6.176 1 96.88 187 VAL A CA 1
ATOM 1437 C C . VAL A 1 187 ? -10.023 -24.344 -5.039 1 96.88 187 VAL A C 1
ATOM 1439 O O . VAL A 1 187 ? -11.203 -24.062 -5.27 1 96.88 187 VAL A O 1
ATOM 1442 N N . SER A 1 188 ? -9.578 -24.609 -3.838 1 97.12 188 SER A N 1
ATOM 1443 C CA . SER A 1 188 ? -10.453 -24.578 -2.666 1 97.12 188 SER A CA 1
ATOM 1444 C C . SER A 1 188 ? -9.797 -23.812 -1.518 1 97.12 188 SER A C 1
ATOM 1446 O O . SER A 1 188 ? -8.602 -23.531 -1.555 1 97.12 188 SER A O 1
ATOM 1448 N N . PHE A 1 189 ? -10.609 -23.438 -0.564 1 97.56 189 PHE A N 1
ATOM 1449 C CA . PHE A 1 189 ? -10.094 -22.703 0.586 1 97.56 189 PHE A CA 1
ATOM 1450 C C . PHE A 1 189 ? -9.781 -23.656 1.735 1 97.56 189 PHE A C 1
ATOM 1452 O O . PHE A 1 189 ? -10.492 -24.641 1.949 1 97.56 189 PHE A O 1
ATOM 1459 N N . GLN A 1 190 ? -8.711 -23.25 2.395 1 92 190 GLN A N 1
ATOM 1460 C CA . GLN A 1 190 ? -8.328 -24.016 3.578 1 92 190 GLN A CA 1
ATOM 1461 C C . GLN A 1 190 ? -9.32 -23.812 4.715 1 92 190 GLN A C 1
ATOM 1463 O O . GLN A 1 190 ? -9.867 -22.719 4.883 1 92 190 GLN A O 1
ATOM 1468 N N . ASN A 1 191 ? -9.805 -24.828 5.469 1 75.06 191 ASN A N 1
ATOM 1469 C CA . ASN A 1 191 ? -10.734 -24.812 6.594 1 75.06 191 ASN A CA 1
ATOM 1470 C C . ASN A 1 191 ? -10.07 -24.25 7.852 1 75.06 191 ASN A C 1
ATOM 1472 O O . ASN A 1 191 ? -8.859 -24.391 8.031 1 75.06 191 ASN A O 1
ATOM 1476 N N . MET B 1 1 ? -7.277 71.625 7.836 1 49.16 1 MET B N 1
ATOM 1477 C CA . MET B 1 1 ? -7.344 70.375 8.617 1 49.16 1 MET B CA 1
ATOM 1478 C C . MET B 1 1 ? -8.375 69.438 8.031 1 49.16 1 MET B C 1
ATOM 1480 O O . MET B 1 1 ? -8.273 68.25 8.203 1 49.16 1 MET B O 1
ATOM 1484 N N . LYS B 1 2 ? -9.391 70 7.285 1 68.06 2 LYS B N 1
ATOM 1485 C CA . LYS B 1 2 ? -10.594 69.375 6.801 1 68.06 2 LYS B CA 1
ATOM 1486 C C . LYS B 1 2 ? -10.305 68.562 5.543 1 68.06 2 LYS B C 1
ATOM 1488 O O . LYS B 1 2 ? -10.875 67.438 5.352 1 68.06 2 LYS B O 1
ATOM 1493 N N . THR B 1 3 ? -9.414 69.062 4.656 1 67.31 3 THR B N 1
ATOM 1494 C CA . THR B 1 3 ? -9.172 68.375 3.383 1 67.31 3 THR B CA 1
ATOM 1495 C C . THR B 1 3 ? -8.281 67.125 3.576 1 67.31 3 THR B C 1
ATOM 1497 O O . THR B 1 3 ? -8.5 66.125 2.939 1 67.31 3 THR B O 1
ATOM 1500 N N . LYS B 1 4 ? -7.336 67.188 4.5 1 65.94 4 LYS B N 1
ATOM 1501 C CA . LYS B 1 4 ? -6.465 66.062 4.742 1 65.94 4 LYS B CA 1
ATOM 1502 C C . LYS B 1 4 ? -7.234 64.875 5.391 1 65.94 4 LYS B C 1
ATOM 1504 O O . LYS B 1 4 ? -6.988 63.719 5.09 1 65.94 4 LYS B O 1
ATOM 1509 N N . ALA B 1 5 ? -8.219 65.25 6.191 1 67 5 ALA B N 1
ATOM 1510 C CA . ALA B 1 5 ? -9.039 64.25 6.828 1 67 5 ALA B CA 1
ATOM 1511 C C . ALA B 1 5 ? -9.898 63.5 5.805 1 67 5 ALA B C 1
ATOM 1513 O O . ALA B 1 5 ? -10.078 62.281 5.887 1 67 5 ALA B O 1
ATOM 1514 N N . LYS B 1 6 ? -10.336 64.188 4.762 1 72.56 6 LYS B N 1
ATOM 1515 C CA . LYS B 1 6 ? -11.164 63.594 3.713 1 72.56 6 LYS B CA 1
ATOM 1516 C C . LYS B 1 6 ? -10.336 62.656 2.836 1 72.56 6 LYS B C 1
ATOM 1518 O O . LYS B 1 6 ? -10.82 61.594 2.428 1 72.56 6 LYS B O 1
ATOM 1523 N N . ILE B 1 7 ? -9.117 62.969 2.67 1 65.25 7 ILE B N 1
ATOM 1524 C CA . ILE B 1 7 ? -8.234 62.156 1.858 1 65.25 7 ILE B CA 1
ATOM 1525 C C . ILE B 1 7 ? -7.863 60.875 2.623 1 65.25 7 ILE B C 1
ATOM 1527 O O . ILE B 1 7 ? -7.832 59.781 2.049 1 65.25 7 ILE B O 1
ATOM 1531 N N . ILE B 1 8 ? -7.703 61.031 3.959 1 65.88 8 ILE B N 1
ATOM 1532 C CA . ILE B 1 8 ? -7.371 59.875 4.785 1 65.88 8 ILE B CA 1
ATOM 1533 C C . ILE B 1 8 ? -8.578 58.938 4.871 1 65.88 8 ILE B C 1
ATOM 1535 O O . ILE B 1 8 ? -8.43 57.719 4.754 1 65.88 8 ILE B O 1
ATOM 1539 N N . ILE B 1 9 ? -9.742 59.531 4.922 1 68.19 9 ILE B N 1
ATOM 1540 C CA . ILE B 1 9 ? -10.961 58.719 4.988 1 68.19 9 ILE B CA 1
ATOM 1541 C C . ILE B 1 9 ? -11.188 58.031 3.65 1 68.19 9 ILE B C 1
ATOM 1543 O O . ILE B 1 9 ? -11.539 56.844 3.609 1 68.19 9 ILE B O 1
ATOM 1547 N N . ALA B 1 10 ? -10.938 58.719 2.561 1 67.38 10 ALA B N 1
ATOM 1548 C CA . ALA B 1 10 ? -11.078 58.125 1.235 1 67.38 10 ALA B CA 1
ATOM 1549 C C . ALA B 1 10 ? -10.047 57.031 1.022 1 67.38 10 ALA B C 1
ATOM 1551 O O . ALA B 1 10 ? -10.359 56 0.434 1 67.38 10 ALA B O 1
ATOM 1552 N N . ALA B 1 11 ? -8.844 57.219 1.548 1 65.5 11 ALA B N 1
ATOM 1553 C CA . ALA B 1 11 ? -7.797 56.188 1.457 1 65.5 11 ALA B CA 1
ATOM 1554 C C . ALA B 1 11 ? -8.141 54.969 2.312 1 65.5 11 ALA B C 1
ATOM 1556 O O . ALA B 1 11 ? -7.949 53.844 1.882 1 65.5 11 ALA B O 1
ATOM 1557 N N . VAL B 1 12 ? -8.727 55.25 3.479 1 65.25 12 VAL B N 1
ATOM 1558 C CA . VAL B 1 12 ? -9.141 54.156 4.359 1 65.25 12 VAL B CA 1
ATOM 1559 C C . VAL B 1 12 ? -10.297 53.406 3.729 1 65.25 12 VAL B C 1
ATOM 1561 O O . VAL B 1 12 ? -10.328 52.156 3.75 1 65.25 12 VAL B O 1
ATOM 1564 N N . LEU B 1 13 ? -11.195 54.094 3.09 1 64.06 13 LEU B N 1
ATOM 1565 C CA . LEU B 1 13 ? -12.32 53.438 2.416 1 64.06 13 LEU B CA 1
ATOM 1566 C C . LEU B 1 13 ? -11.836 52.656 1.208 1 64.06 13 LEU B C 1
ATOM 1568 O O . LEU B 1 13 ? -12.328 51.531 0.954 1 64.06 13 LEU B O 1
ATOM 1572 N N . ALA B 1 14 ? -10.898 53.188 0.502 1 62.91 14 ALA B N 1
ATOM 1573 C CA . ALA B 1 14 ? -10.32 52.469 -0.637 1 62.91 14 ALA B CA 1
ATOM 1574 C C . ALA B 1 14 ? -9.57 51.219 -0.183 1 62.91 14 ALA B C 1
ATOM 1576 O O . ALA B 1 14 ? -9.672 50.156 -0.815 1 62.91 14 ALA B O 1
ATOM 1577 N N . ILE B 1 15 ? -8.914 51.312 0.896 1 59.41 15 ILE B N 1
ATOM 1578 C CA . ILE B 1 15 ? -8.219 50.156 1.458 1 59.41 15 ILE B CA 1
ATOM 1579 C C . ILE B 1 15 ? -9.234 49.125 1.96 1 59.41 15 ILE B C 1
ATOM 1581 O O . ILE B 1 15 ? -9.07 47.938 1.733 1 59.41 15 ILE B O 1
ATOM 1585 N N . ALA B 1 16 ? -10.258 49.625 2.58 1 58.19 16 ALA B N 1
ATOM 1586 C CA . ALA B 1 16 ? -11.32 48.75 3.035 1 58.19 16 ALA B CA 1
ATOM 1587 C C . ALA B 1 16 ? -12.008 48.062 1.854 1 58.19 16 ALA B C 1
ATOM 1589 O O . ALA B 1 16 ? -12.297 46.875 1.902 1 58.19 16 ALA B O 1
ATOM 1590 N N . ILE B 1 17 ? -12.211 48.75 0.801 1 57.66 17 ILE B N 1
ATOM 1591 C CA . ILE B 1 17 ? -12.805 48.188 -0.405 1 57.66 17 ILE B CA 1
ATOM 1592 C C . ILE B 1 17 ? -11.82 47.188 -1.038 1 57.66 17 ILE B C 1
ATOM 1594 O O . ILE B 1 17 ? -12.219 46.125 -1.516 1 57.66 17 ILE B O 1
ATOM 1598 N N . SER B 1 18 ? -10.562 47.469 -1.053 1 54.12 18 SER B N 1
ATOM 1599 C CA . SER B 1 18 ? -9.57 46.562 -1.604 1 54.12 18 SER B CA 1
ATOM 1600 C C . SER B 1 18 ? -9.469 45.281 -0.774 1 54.12 18 SER B C 1
ATOM 1602 O O . SER B 1 18 ? -9.375 44.188 -1.324 1 54.12 18 SER B O 1
ATOM 1604 N N . ILE B 1 19 ? -9.555 45.406 0.507 1 51.19 19 ILE B N 1
ATOM 1605 C CA . ILE B 1 19 ? -9.523 44.219 1.363 1 51.19 19 ILE B CA 1
ATOM 1606 C C . ILE B 1 19 ? -10.844 43.469 1.236 1 51.19 19 ILE B C 1
ATOM 1608 O O . ILE B 1 19 ? -10.852 42.25 1.169 1 51.19 19 ILE B O 1
ATOM 1612 N N . GLY B 1 20 ? -11.953 44.156 1.139 1 50.72 20 GLY B N 1
ATOM 1613 C CA . GLY B 1 20 ? -13.25 43.531 0.92 1 50.72 20 GLY B CA 1
ATOM 1614 C C . GLY B 1 20 ? -13.352 42.812 -0.41 1 50.72 20 GLY B C 1
ATOM 1615 O O . GLY B 1 20 ? -13.969 41.75 -0.499 1 50.72 20 GLY B O 1
ATOM 1616 N N . SER B 1 21 ? -12.797 43.375 -1.403 1 53.06 21 SER B N 1
ATOM 1617 C CA . SER B 1 21 ? -12.844 42.75 -2.727 1 53.06 21 SER B CA 1
ATOM 1618 C C . SER B 1 21 ? -11.992 41.5 -2.777 1 53.06 21 SER B C 1
ATOM 1620 O O . SER B 1 21 ? -12.359 40.531 -3.447 1 53.06 21 SER B O 1
ATOM 1622 N N . ILE B 1 22 ? -10.883 41.438 -2.094 1 45.66 22 ILE B N 1
ATOM 1623 C CA . ILE B 1 22 ? -10.039 40.25 -2.094 1 45.66 22 ILE B CA 1
ATOM 1624 C C . ILE B 1 22 ? -10.719 39.125 -1.288 1 45.66 22 ILE B C 1
ATOM 1626 O O . ILE B 1 22 ? -10.703 37.969 -1.688 1 45.66 22 ILE B O 1
ATOM 1630 N N . ALA B 1 23 ? -11.398 39.438 -0.199 1 43.56 23 ALA B N 1
ATOM 1631 C CA . ALA B 1 23 ? -12.141 38.438 0.576 1 43.56 23 ALA B CA 1
ATOM 1632 C C . ALA B 1 23 ? -13.32 37.875 -0.221 1 43.56 23 ALA B C 1
ATOM 1634 O O . ALA B 1 23 ? -13.578 36.688 -0.219 1 43.56 23 ALA B O 1
ATOM 1635 N N . ILE B 1 24 ? -14.039 38.688 -0.902 1 43.72 24 ILE B N 1
ATOM 1636 C CA . ILE B 1 24 ? -15.18 38.281 -1.714 1 43.72 24 ILE B CA 1
ATOM 1637 C C . ILE B 1 24 ? -14.688 37.469 -2.908 1 43.72 24 ILE B C 1
ATOM 1639 O O . ILE B 1 24 ? -15.289 36.438 -3.266 1 43.72 24 ILE B O 1
ATOM 1643 N N . TYR B 1 25 ? -13.602 37.906 -3.609 1 44.38 25 TYR B N 1
ATOM 1644 C CA . TYR B 1 25 ? -13.078 37.156 -4.746 1 44.38 25 TYR B CA 1
ATOM 1645 C C . TYR B 1 25 ? -12.609 35.781 -4.312 1 44.38 25 TYR B C 1
ATOM 1647 O O . TYR B 1 25 ? -12.812 34.781 -5.027 1 44.38 25 TYR B O 1
ATOM 1655 N N . LYS B 1 26 ? -11.969 35.688 -3.203 1 43.47 26 LYS B N 1
ATOM 1656 C CA . LYS B 1 26 ? -11.555 34.375 -2.713 1 43.47 26 LYS B CA 1
ATOM 1657 C C . LYS B 1 26 ? -12.766 33.562 -2.291 1 43.47 26 LYS B C 1
ATOM 1659 O O . LYS B 1 26 ? -12.742 32.312 -2.371 1 43.47 26 LYS B O 1
ATOM 1664 N N . HIS B 1 27 ? -13.805 34.125 -1.904 1 43.5 27 HIS B N 1
ATOM 1665 C CA . HIS B 1 27 ? -15.039 33.406 -1.603 1 43.5 27 HIS B CA 1
ATOM 1666 C C . HIS B 1 27 ? -15.727 32.938 -2.879 1 43.5 27 HIS B C 1
ATOM 1668 O O . HIS B 1 27 ? -16.391 31.891 -2.875 1 43.5 27 HIS B O 1
ATOM 1674 N N . ILE B 1 28 ? -15.859 33.781 -3.9 1 40.19 28 ILE B N 1
ATOM 1675 C CA . ILE B 1 28 ? -16.516 33.375 -5.137 1 40.19 28 ILE B CA 1
ATOM 1676 C C . ILE B 1 28 ? -15.609 32.438 -5.922 1 40.19 28 ILE B C 1
ATOM 1678 O O . ILE B 1 28 ? -16.078 31.5 -6.566 1 40.19 28 ILE B O 1
ATOM 1682 N N . THR B 1 29 ? -14.422 32.781 -6.148 1 39.06 29 THR B N 1
ATOM 1683 C CA . THR B 1 29 ? -13.586 31.844 -6.883 1 39.06 29 THR B CA 1
ATOM 1684 C C . THR B 1 29 ? -13.094 30.734 -5.961 1 39.06 29 THR B C 1
ATOM 1686 O O . THR B 1 29 ? -11.969 30.797 -5.457 1 39.06 29 THR B O 1
ATOM 1689 N N . GLY B 1 30 ? -13.828 30.312 -5.023 1 40.97 30 GLY B N 1
ATOM 1690 C CA . GLY B 1 30 ? -13.352 29.094 -4.395 1 40.97 30 GLY B CA 1
ATOM 1691 C C . GLY B 1 30 ? -12.766 28.094 -5.383 1 40.97 30 GLY B C 1
ATOM 1692 O O . GLY B 1 30 ? -13.141 28.078 -6.555 1 40.97 30 GLY B O 1
ATOM 1693 N N . PRO B 1 31 ? -11.523 27.781 -5.32 1 39.62 31 PRO B N 1
ATOM 1694 C CA . PRO B 1 31 ? -11.07 26.828 -6.336 1 39.62 31 PRO B CA 1
ATOM 1695 C C . PRO B 1 31 ? -12.18 25.875 -6.773 1 39.62 31 PRO B C 1
ATOM 1697 O O . PRO B 1 31 ? -12.938 25.375 -5.938 1 39.62 31 PRO B O 1
ATOM 1700 N N . LYS B 1 32 ? -12.797 26.031 -7.824 1 42.88 32 LYS B N 1
ATOM 1701 C CA . LYS B 1 32 ? -13.516 24.891 -8.383 1 42.88 32 LYS B CA 1
ATOM 1702 C C . LYS B 1 32 ? -12.859 23.578 -7.953 1 42.88 32 LYS B C 1
ATOM 1704 O O . LYS B 1 32 ? -11.891 23.141 -8.57 1 42.88 32 LYS B O 1
ATOM 1709 N N . GLU B 1 33 ? -12.625 23.359 -6.711 1 47.91 33 GLU B N 1
ATOM 1710 C CA . GLU B 1 33 ? -12.039 22.094 -6.289 1 47.91 33 GLU B CA 1
ATOM 1711 C C . GLU B 1 33 ? -12.695 20.906 -6.996 1 47.91 33 GLU B C 1
ATOM 1713 O O . GLU B 1 33 ? -13.922 20.75 -6.934 1 47.91 33 GLU B O 1
ATOM 1718 N N . GLU B 1 34 ? -12.25 20.641 -8.062 1 51.78 34 GLU B N 1
ATOM 1719 C CA . GLU B 1 34 ? -12.641 19.375 -8.703 1 51.78 34 GLU B CA 1
ATOM 1720 C C . GLU B 1 34 ? -13.023 18.328 -7.66 1 51.78 34 GLU B C 1
ATOM 1722 O O . GLU B 1 34 ? -12.188 17.922 -6.852 1 51.78 34 GLU B O 1
ATOM 1727 N N . SER B 1 35 ? -14.234 18.453 -7.227 1 60.53 35 SER B N 1
ATOM 1728 C CA . SER B 1 35 ? -14.742 17.5 -6.246 1 60.53 35 SER B CA 1
ATOM 1729 C C . SER B 1 35 ? -14.445 16.078 -6.664 1 60.53 35 SER B C 1
ATOM 1731 O O . SER B 1 35 ? -14.664 15.695 -7.82 1 60.53 35 SER B O 1
ATOM 1733 N N . ILE B 1 36 ? -13.5 15.328 -6.117 1 64.62 36 ILE B N 1
ATOM 1734 C CA . ILE B 1 36 ? -13.312 13.891 -6.277 1 64.62 36 ILE B CA 1
ATOM 1735 C C . ILE B 1 36 ? -14.664 13.188 -6.16 1 64.62 36 ILE B C 1
ATOM 1737 O O . ILE B 1 36 ? -15.383 13.367 -5.176 1 64.62 36 ILE B O 1
ATOM 1741 N N . PRO B 1 37 ? -15.086 12.664 -7.336 1 76.56 37 PRO B N 1
ATOM 1742 C CA . PRO B 1 37 ? -16.312 11.883 -7.164 1 76.56 37 PRO B CA 1
ATOM 1743 C C . PRO B 1 37 ? -16.25 10.93 -5.977 1 76.56 37 PRO B C 1
ATOM 1745 O O . PRO B 1 37 ? -15.227 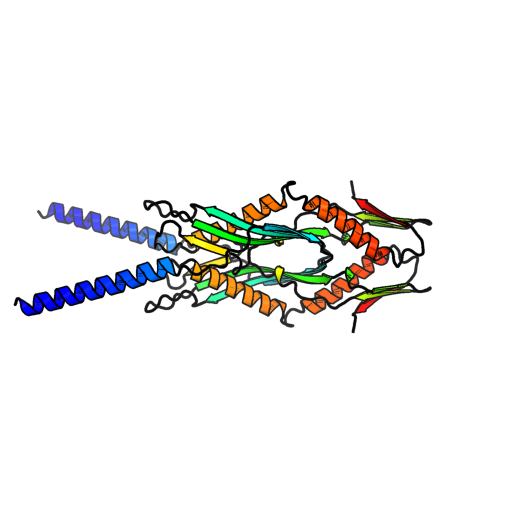10.258 -5.773 1 76.56 37 PRO B O 1
ATOM 1748 N N . LEU B 1 38 ? -17.172 11.055 -5.086 1 89 38 LEU B N 1
ATOM 1749 C CA . LEU B 1 38 ? -17.266 10.172 -3.928 1 89 38 LEU B CA 1
ATOM 1750 C C . LEU B 1 38 ? -17.781 8.797 -4.332 1 89 38 LEU B C 1
ATOM 1752 O O . LEU B 1 38 ? -18.938 8.648 -4.715 1 89 38 LEU B O 1
ATOM 1756 N N . GLU B 1 39 ? -16.891 7.812 -4.457 1 93.06 39 GLU B N 1
ATOM 1757 C CA . GLU B 1 39 ? -17.25 6.461 -4.859 1 93.06 39 GLU B CA 1
ATOM 1758 C C . GLU B 1 39 ? -16.328 5.43 -4.23 1 93.06 39 GLU B C 1
ATOM 1760 O O . GLU B 1 39 ? -15.156 5.719 -3.967 1 93.06 39 GLU B O 1
ATOM 1765 N N . THR B 1 40 ? -16.891 4.316 -3.891 1 96.12 40 THR B N 1
ATOM 1766 C CA . THR B 1 40 ? -16.141 3.135 -3.504 1 96.12 40 THR B CA 1
ATOM 1767 C C . THR B 1 40 ? -16.297 2.023 -4.539 1 96.12 40 THR B C 1
ATOM 1769 O O . THR B 1 40 ? -17.422 1.6 -4.828 1 96.12 40 THR B O 1
ATOM 1772 N N . THR B 1 41 ? -15.219 1.606 -5.137 1 97.06 41 THR B N 1
ATOM 1773 C CA . THR B 1 41 ? -15.281 0.6 -6.188 1 97.06 41 THR B CA 1
ATOM 1774 C C . THR B 1 41 ? -14.32 -0.551 -5.895 1 97.06 41 THR B C 1
ATOM 1776 O O . THR B 1 41 ? -13.352 -0.382 -5.156 1 97.06 41 THR B O 1
ATOM 1779 N N . LEU B 1 42 ? -14.672 -1.655 -6.41 1 98.31 42 LEU B N 1
ATOM 1780 C CA . LEU B 1 42 ? -13.805 -2.83 -6.352 1 98.31 42 LEU B CA 1
ATOM 1781 C C . LEU B 1 42 ? -13.18 -3.109 -7.715 1 98.31 42 LEU B C 1
ATOM 1783 O O . LEU B 1 42 ? -13.836 -2.969 -8.75 1 98.31 42 LEU B O 1
ATOM 1787 N N . GLU B 1 43 ? -11.938 -3.412 -7.668 1 98.44 43 GLU B N 1
ATOM 1788 C CA . GLU B 1 43 ? -11.227 -3.768 -8.891 1 98.44 43 GLU B CA 1
ATOM 1789 C C . GLU B 1 43 ? -10.492 -5.098 -8.734 1 98.44 43 GLU B C 1
ATOM 1791 O O . GLU B 1 43 ? -9.773 -5.305 -7.758 1 98.44 43 GLU B O 1
ATOM 1796 N N . ASP B 1 44 ? -10.695 -6.004 -9.727 1 98.62 44 ASP B N 1
ATOM 1797 C CA . ASP B 1 44 ? -9.898 -7.23 -9.742 1 98.62 44 ASP B CA 1
ATOM 1798 C C . ASP B 1 44 ? -8.414 -6.922 -9.914 1 98.62 44 ASP B C 1
ATOM 1800 O O . ASP B 1 44 ? -8.047 -5.953 -10.578 1 98.62 44 ASP B O 1
ATOM 1804 N N . ALA B 1 45 ? -7.637 -7.746 -9.273 1 98.62 45 ALA B N 1
ATOM 1805 C CA . ALA B 1 45 ? -6.184 -7.625 -9.398 1 98.62 45 ALA B CA 1
ATOM 1806 C C . ALA B 1 45 ? -5.523 -9 -9.445 1 98.62 45 ALA B C 1
ATOM 1808 O O . ALA B 1 45 ? -6.141 -10.008 -9.102 1 98.62 45 ALA B O 1
ATOM 1809 N N . ALA B 1 46 ? -4.312 -9.07 -9.969 1 98.62 46 ALA B N 1
ATOM 1810 C CA . ALA B 1 46 ? -3.459 -10.258 -10.016 1 98.62 46 ALA B CA 1
ATOM 1811 C C . ALA B 1 46 ? -1.99 -9.883 -9.844 1 98.62 46 ALA B C 1
ATOM 1813 O O . ALA B 1 46 ? -1.141 -10.289 -10.641 1 98.62 46 ALA B O 1
ATOM 1814 N N . GLU B 1 47 ? -1.753 -9.195 -8.758 1 98.69 47 GLU B N 1
ATOM 1815 C CA . GLU B 1 47 ? -0.422 -8.648 -8.531 1 98.69 47 GLU B CA 1
ATOM 1816 C C . GLU B 1 47 ? 0.336 -9.453 -7.48 1 98.69 47 GLU B C 1
ATOM 1818 O O . GLU B 1 47 ? -0.071 -9.508 -6.316 1 98.69 47 GLU B O 1
ATOM 1823 N N . LEU B 1 48 ? 1.423 -10.031 -7.879 1 98.75 48 LEU B N 1
ATOM 1824 C CA . LEU B 1 48 ? 2.307 -10.742 -6.961 1 98.75 48 LEU B CA 1
ATOM 1825 C C . LEU B 1 48 ? 3.404 -9.828 -6.438 1 98.75 48 LEU B C 1
ATOM 1827 O O . LEU B 1 48 ? 4.301 -9.43 -7.184 1 98.75 48 LEU B O 1
ATOM 1831 N N . THR B 1 49 ? 3.291 -9.484 -5.172 1 98.88 49 THR B N 1
ATOM 1832 C CA . THR B 1 49 ? 4.363 -8.758 -4.5 1 98.88 49 THR B CA 1
ATOM 1833 C C . THR B 1 49 ? 5.484 -9.711 -4.09 1 98.88 49 THR B C 1
ATOM 1835 O O . THR B 1 49 ? 5.258 -10.648 -3.318 1 98.88 49 THR B O 1
ATOM 1838 N N . THR B 1 50 ? 6.738 -9.422 -4.551 1 98.88 50 THR B N 1
ATOM 1839 C CA . THR B 1 50 ? 7.832 -10.359 -4.324 1 98.88 50 THR B CA 1
ATOM 1840 C C . THR B 1 50 ? 8.891 -9.75 -3.418 1 98.88 50 THR B C 1
ATOM 1842 O O . THR B 1 50 ? 9.75 -10.453 -2.881 1 98.88 50 THR B O 1
ATOM 1845 N N . GLN B 1 51 ? 8.828 -8.469 -3.266 1 98.88 51 GLN B N 1
ATOM 1846 C CA . GLN B 1 51 ? 9.789 -7.809 -2.387 1 98.88 51 GLN B CA 1
ATOM 1847 C C . GLN B 1 51 ? 9.172 -6.582 -1.727 1 98.88 51 GLN B C 1
ATOM 1849 O O . GLN B 1 51 ? 8.391 -5.859 -2.352 1 98.88 51 GLN B O 1
ATOM 1854 N N . LYS B 1 52 ? 9.523 -6.328 -0.479 1 98.75 52 LYS B N 1
ATOM 1855 C CA . LYS B 1 52 ? 9.195 -5.121 0.275 1 98.75 52 LYS B CA 1
ATOM 1856 C C . LYS B 1 52 ? 10.453 -4.367 0.687 1 98.75 52 LYS B C 1
ATOM 1858 O O . LYS B 1 52 ? 11.445 -4.984 1.079 1 98.75 52 LYS B O 1
ATOM 1863 N N . MET B 1 53 ? 10.414 -3.115 0.521 1 98.5 53 MET B N 1
ATOM 1864 C CA . MET B 1 53 ? 11.461 -2.24 1.05 1 98.5 53 MET B CA 1
ATOM 1865 C C . MET B 1 53 ? 10.93 -1.401 2.207 1 98.5 53 MET B C 1
ATOM 1867 O O . MET B 1 53 ? 10.023 -0.589 2.025 1 98.5 53 MET B O 1
ATOM 1871 N N . ILE B 1 54 ? 11.445 -1.656 3.344 1 97.81 54 ILE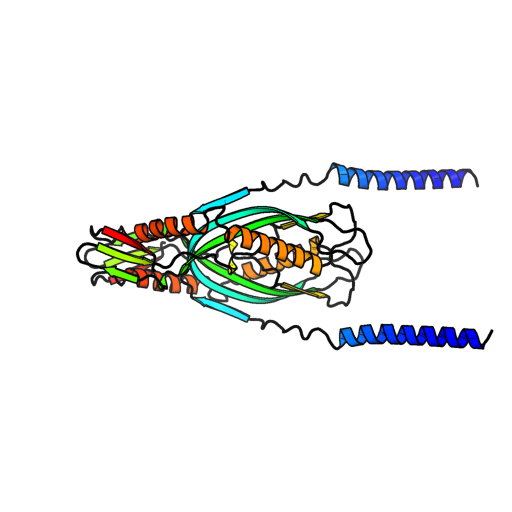 B N 1
ATOM 1872 C CA . ILE B 1 54 ? 11.07 -0.895 4.531 1 97.81 54 ILE B CA 1
ATOM 1873 C C . ILE B 1 54 ? 12.055 0.247 4.746 1 97.81 54 ILE B C 1
ATOM 1875 O O . ILE B 1 54 ? 13.242 0.012 5.012 1 97.81 54 ILE B O 1
ATOM 1879 N N . ILE B 1 55 ? 11.57 1.451 4.656 1 97.62 55 ILE B N 1
ATOM 1880 C CA . ILE B 1 55 ? 12.406 2.643 4.742 1 97.62 55 ILE B CA 1
ATOM 1881 C C . ILE B 1 55 ? 12.117 3.387 6.043 1 97.62 55 ILE B C 1
ATOM 1883 O O . ILE B 1 55 ? 10.969 3.766 6.305 1 97.62 55 ILE B O 1
ATOM 1887 N N . SER B 1 56 ? 12.984 3.52 6.855 1 97.06 56 SER B N 1
ATOM 1888 C CA . SER B 1 56 ? 12.984 4.406 8.016 1 97.06 56 SER B CA 1
ATOM 1889 C C . SER B 1 56 ? 14.109 5.434 7.926 1 97.06 56 SER B C 1
ATOM 1891 O O . SER B 1 56 ? 15.289 5.082 7.969 1 97.06 56 SER B O 1
ATOM 1893 N N . ASP B 1 57 ? 13.719 6.711 7.754 1 96.31 57 ASP B N 1
ATOM 1894 C CA . ASP B 1 57 ? 14.727 7.73 7.469 1 96.31 57 ASP B CA 1
ATOM 1895 C C . ASP B 1 57 ? 14.281 9.094 7.988 1 96.31 57 ASP B C 1
ATOM 1897 O O . ASP B 1 57 ? 13.18 9.234 8.523 1 96.31 57 ASP B O 1
ATOM 1901 N N . VAL B 1 58 ? 15.195 10.062 7.906 1 95.5 58 VAL B N 1
ATOM 1902 C CA . VAL B 1 58 ? 14.938 11.43 8.336 1 95.5 58 VAL B CA 1
ATOM 1903 C C . VAL B 1 58 ? 15.461 12.414 7.293 1 95.5 58 VAL B C 1
ATOM 1905 O O . VAL B 1 58 ? 16.375 12.086 6.523 1 95.5 58 VAL B O 1
ATOM 1908 N N . PHE B 1 59 ? 14.812 13.539 7.223 1 93.81 59 PHE B N 1
ATOM 1909 C CA . PHE B 1 59 ? 15.328 14.617 6.387 1 93.81 59 PHE B CA 1
ATOM 1910 C C . PHE B 1 59 ? 14.961 15.977 6.965 1 93.81 59 PHE B C 1
ATOM 1912 O O . PHE B 1 59 ? 14.008 16.094 7.738 1 93.81 59 PHE B O 1
ATOM 1919 N N . ARG B 1 60 ? 15.734 16.969 6.629 1 90.38 60 ARG B N 1
ATOM 1920 C CA . ARG B 1 60 ? 15.414 18.344 6.984 1 90.38 60 ARG B CA 1
ATOM 1921 C C . ARG B 1 60 ? 14.68 19.047 5.852 1 90.38 60 ARG B C 1
ATOM 1923 O O . ARG B 1 60 ? 14.977 18.828 4.676 1 90.38 60 ARG B O 1
ATOM 1930 N N . SER B 1 61 ? 13.664 19.734 6.27 1 88.38 61 SER B N 1
ATOM 1931 C CA . SER B 1 61 ? 12.898 20.469 5.27 1 88.38 61 SER B CA 1
ATOM 1932 C C . SER B 1 61 ? 12.68 21.922 5.699 1 88.38 61 SER B C 1
ATOM 1934 O O . SER B 1 61 ? 12.484 22.203 6.883 1 88.38 61 SER B O 1
ATOM 1936 N N . THR B 1 62 ? 12.688 22.828 4.676 1 79.12 62 THR B N 1
ATOM 1937 C CA . THR B 1 62 ? 12.391 24.219 4.938 1 79.12 62 THR B CA 1
ATOM 1938 C C . THR B 1 62 ? 10.984 24.578 4.461 1 79.12 62 THR B C 1
ATOM 1940 O O . THR B 1 62 ? 10.602 25.75 4.453 1 79.12 62 THR B O 1
ATOM 1943 N N . LYS B 1 63 ? 10.336 23.5 3.945 1 71.62 63 LYS B N 1
ATOM 1944 C CA . LYS B 1 63 ? 8.969 23.734 3.49 1 71.62 63 LYS B CA 1
ATOM 1945 C C . LYS B 1 63 ? 8.07 24.156 4.645 1 71.62 63 LYS B C 1
ATOM 1947 O O . LYS B 1 63 ? 8.25 23.719 5.781 1 71.62 63 LYS B O 1
ATOM 1952 N N . GLY B 1 64 ? 7.156 25.125 4.332 1 59.69 64 GLY B N 1
ATOM 1953 C CA . GLY B 1 64 ? 6.281 25.719 5.328 1 59.69 64 GLY B CA 1
ATOM 1954 C C . GLY B 1 64 ? 6.75 27.094 5.781 1 59.69 64 GLY B C 1
ATOM 1955 O O . GLY B 1 64 ? 6.242 27.641 6.77 1 59.69 64 GLY B O 1
ATOM 1956 N N . GLU B 1 65 ? 7.766 27.547 5.055 1 56.22 65 GLU B N 1
ATOM 1957 C CA . GLU B 1 65 ? 8.32 28.844 5.383 1 56.22 65 GLU B CA 1
ATOM 1958 C C . GLU B 1 65 ? 7.273 29.953 5.234 1 56.22 65 GLU B C 1
ATOM 1960 O O . GLU B 1 65 ? 6.527 29.969 4.25 1 56.22 65 GLU B O 1
ATOM 1965 N N . ILE B 1 66 ? 6.848 30.5 6.363 1 52.16 66 ILE B N 1
ATOM 1966 C CA . ILE B 1 66 ? 6.094 31.734 6.297 1 52.16 66 ILE B CA 1
ATOM 1967 C C . ILE B 1 66 ? 6.969 32.844 5.695 1 52.16 66 ILE B C 1
ATOM 1969 O O . ILE B 1 66 ? 8.125 33 6.086 1 52.16 66 ILE B O 1
ATOM 1973 N N . PRO B 1 67 ? 6.434 33.531 4.738 1 49.59 67 PRO B N 1
ATOM 1974 C CA . PRO B 1 67 ? 7.152 34.719 4.273 1 49.59 67 PRO B CA 1
ATOM 1975 C C . PRO B 1 67 ? 7.555 35.656 5.414 1 49.59 67 PRO B C 1
ATOM 1977 O O . PRO B 1 67 ? 6.801 35.812 6.375 1 49.59 67 PRO B O 1
ATOM 1980 N N . LEU B 1 68 ? 8.867 35.969 5.434 1 52.56 68 LEU B N 1
ATOM 1981 C CA . LEU B 1 68 ? 9.461 37.062 6.211 1 52.56 68 LEU B CA 1
ATOM 1982 C C . LEU B 1 68 ? 10.023 36.562 7.527 1 52.56 68 LEU B C 1
ATOM 1984 O O . LEU B 1 68 ? 10.719 37.281 8.242 1 52.56 68 LEU B O 1
ATOM 1988 N N . ILE B 1 69 ? 9.414 35.406 8.086 1 51.06 69 ILE B N 1
ATOM 1989 C CA . ILE B 1 69 ? 9.945 34.938 9.359 1 51.06 69 ILE B CA 1
ATOM 1990 C C . ILE B 1 69 ? 11.016 33.875 9.109 1 51.06 69 ILE B C 1
ATOM 1992 O O . ILE B 1 69 ? 10.984 33.188 8.078 1 51.06 69 ILE B O 1
ATOM 1996 N N . ASN B 1 70 ? 12.016 33.688 9.977 1 52.66 70 ASN B N 1
ATOM 1997 C CA . ASN B 1 70 ? 13.125 32.75 10.031 1 52.66 70 ASN B CA 1
ATOM 1998 C C . ASN B 1 70 ? 12.68 31.359 9.594 1 52.66 70 ASN B C 1
ATOM 2000 O O . ASN B 1 70 ? 11.602 30.891 9.961 1 52.66 70 ASN B O 1
ATOM 2004 N N . LYS B 1 71 ? 13.281 30.891 8.617 1 56 71 LYS B N 1
ATOM 2005 C CA . LYS B 1 71 ? 13.102 29.625 7.902 1 56 71 LYS B CA 1
ATOM 2006 C C . LYS B 1 71 ? 12.891 28.469 8.883 1 56 71 LYS B C 1
ATOM 2008 O O . LYS B 1 71 ? 13.742 28.219 9.742 1 56 71 LYS B O 1
ATOM 2013 N N . ASN B 1 72 ? 11.609 28.203 9.219 1 62.44 72 ASN B N 1
ATOM 2014 C CA . ASN B 1 72 ? 11.391 27 10.016 1 62.44 72 ASN B CA 1
ATOM 2015 C C . ASN B 1 72 ? 11.977 25.766 9.344 1 62.44 72 ASN B C 1
ATOM 2017 O O . ASN B 1 72 ? 11.883 25.609 8.125 1 62.44 72 ASN B O 1
ATOM 2021 N N . ARG B 1 73 ? 12.984 25.344 10.055 1 77.19 73 ARG B N 1
ATOM 2022 C CA . ARG B 1 73 ? 13.539 24.062 9.641 1 77.19 73 ARG B CA 1
ATOM 2023 C C . ARG B 1 73 ? 12.906 22.906 10.414 1 77.19 73 ARG B C 1
ATOM 2025 O O . ARG B 1 73 ? 12.766 22.969 11.633 1 77.19 73 ARG B O 1
ATOM 2032 N N . PHE B 1 74 ? 12.336 22.062 9.617 1 84.31 74 PHE B N 1
ATOM 2033 C CA . PHE B 1 74 ? 11.734 20.875 10.227 1 84.31 74 PHE B CA 1
ATOM 2034 C C . PHE B 1 74 ? 12.617 19.656 10.023 1 84.31 74 PHE B C 1
ATOM 2036 O O . PHE B 1 74 ? 13.203 19.469 8.953 1 84.31 74 PHE B O 1
ATOM 2043 N N . LEU B 1 75 ? 12.688 18.984 11.094 1 88.94 75 LEU B N 1
ATOM 2044 C CA . LEU B 1 75 ? 13.172 17.609 10.992 1 88.94 75 LEU B CA 1
ATOM 2045 C C . LEU B 1 75 ? 12.016 16.625 10.859 1 88.94 75 LEU B C 1
ATOM 2047 O O . LEU B 1 75 ? 11.141 16.578 11.719 1 88.94 75 LEU B O 1
ATOM 2051 N N . VAL B 1 76 ? 12.062 15.93 9.742 1 92.5 76 VAL B N 1
ATOM 2052 C CA . VAL B 1 76 ? 10.977 15 9.461 1 92.5 76 VAL B CA 1
ATOM 2053 C C . VAL B 1 76 ? 11.484 13.562 9.531 1 92.5 76 VAL B C 1
ATOM 2055 O O . VAL B 1 76 ? 12.422 13.195 8.82 1 92.5 76 VAL B O 1
ATOM 2058 N N . GLN B 1 77 ? 10.898 12.836 10.398 1 95.5 77 GLN B N 1
ATOM 2059 C CA . GLN B 1 77 ? 11.141 11.398 10.477 1 95.5 77 GLN B CA 1
ATOM 2060 C C . GLN B 1 77 ? 9.977 10.609 9.891 1 95.5 77 GLN B C 1
ATOM 2062 O O . GLN B 1 77 ? 8.812 10.898 10.188 1 95.5 77 GLN B O 1
ATOM 2067 N N . TYR B 1 78 ? 10.312 9.609 9.047 1 96.5 78 TYR B N 1
ATOM 2068 C CA . TYR B 1 78 ? 9.219 8.859 8.43 1 96.5 78 TYR B CA 1
ATOM 2069 C C . TYR B 1 78 ? 9.602 7.391 8.25 1 96.5 78 TYR B C 1
ATOM 2071 O O . TYR B 1 78 ? 10.789 7.055 8.188 1 96.5 78 TYR B O 1
ATOM 2079 N N . LYS B 1 79 ? 8.547 6.562 8.18 1 97 79 LYS B N 1
ATOM 2080 C CA . LYS B 1 79 ? 8.656 5.141 7.848 1 97 79 LYS B CA 1
ATOM 2081 C C . LYS B 1 79 ? 7.625 4.746 6.793 1 97 79 LYS B C 1
ATOM 2083 O O . LYS B 1 79 ? 6.488 5.219 6.82 1 97 79 LYS B O 1
ATOM 2088 N N . THR B 1 80 ? 8.055 3.975 5.863 1 97.06 80 THR B N 1
ATOM 2089 C CA . THR B 1 80 ? 7.113 3.482 4.863 1 97.06 80 THR B CA 1
ATOM 2090 C C . THR B 1 80 ? 7.598 2.164 4.266 1 97.06 80 THR B C 1
ATOM 2092 O O . THR B 1 80 ? 8.781 1.839 4.348 1 97.06 80 THR B O 1
ATOM 2095 N N . THR B 1 81 ? 6.691 1.449 3.764 1 97.69 81 THR B N 1
ATOM 2096 C CA . THR B 1 81 ? 6.969 0.22 3.029 1 97.69 81 THR B CA 1
ATOM 2097 C C . THR B 1 81 ? 6.59 0.373 1.558 1 97.69 81 THR B C 1
ATOM 2099 O O . THR B 1 81 ? 5.441 0.687 1.235 1 97.69 81 THR B O 1
ATOM 2102 N N . VAL B 1 82 ? 7.555 0.21 0.707 1 98.25 82 VAL B N 1
ATOM 2103 C CA . VAL B 1 82 ? 7.34 0.208 -0.736 1 98.25 82 VAL B CA 1
ATOM 2104 C C . VAL B 1 82 ? 7.402 -1.222 -1.267 1 98.25 82 VAL B C 1
ATOM 2106 O O . VAL B 1 82 ? 8.273 -2.002 -0.863 1 98.25 82 VAL B O 1
ATOM 2109 N N . THR B 1 83 ? 6.523 -1.556 -2.186 1 98.75 83 THR B N 1
ATO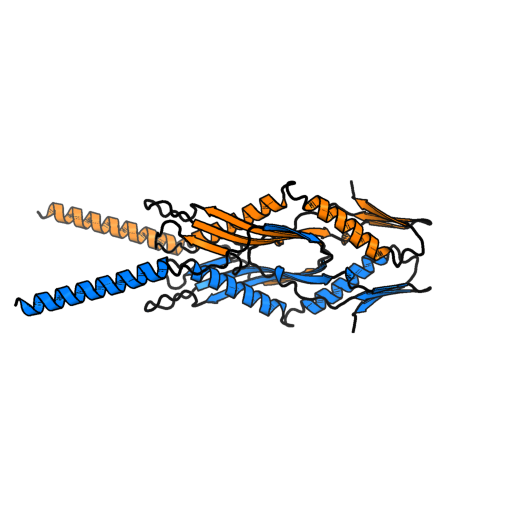M 2110 C CA . THR B 1 83 ? 6.48 -2.928 -2.678 1 98.75 83 THR B CA 1
ATOM 2111 C C . THR B 1 83 ? 6.848 -2.982 -4.16 1 98.75 83 THR B C 1
ATOM 2113 O O . THR B 1 83 ? 6.676 -1.999 -4.883 1 98.75 83 THR B O 1
ATOM 2116 N N . ALA B 1 84 ? 7.371 -4.066 -4.535 1 98.81 84 ALA B N 1
ATOM 2117 C CA . ALA B 1 84 ? 7.668 -4.395 -5.926 1 98.81 84 ALA B CA 1
ATOM 2118 C C . ALA B 1 84 ? 7.152 -5.789 -6.281 1 98.81 84 ALA B C 1
ATOM 2120 O O . ALA B 1 84 ? 7.105 -6.676 -5.426 1 98.81 84 ALA B O 1
ATOM 2121 N N . GLY B 1 85 ? 6.793 -5.922 -7.469 1 98.75 85 GLY B N 1
ATOM 2122 C CA . GLY B 1 85 ? 6.234 -7.184 -7.934 1 98.75 85 GLY B CA 1
ATOM 2123 C C . GLY B 1 85 ? 5.859 -7.16 -9.406 1 98.75 85 GLY B C 1
ATOM 2124 O O . GLY B 1 85 ? 6.445 -6.41 -10.188 1 98.75 85 GLY B O 1
ATOM 2125 N N . LEU B 1 86 ? 4.984 -8.117 -9.789 1 98.69 86 LEU B N 1
ATOM 2126 C CA . LEU B 1 86 ? 4.586 -8.266 -11.188 1 98.69 86 LEU B CA 1
ATOM 2127 C C . LEU B 1 86 ? 3.125 -8.68 -11.297 1 98.69 86 LEU B C 1
ATOM 2129 O O . LEU B 1 86 ? 2.527 -9.133 -10.32 1 98.69 86 LEU B O 1
ATOM 2133 N N . ASP B 1 87 ? 2.602 -8.414 -12.406 1 98 87 ASP B N 1
ATOM 2134 C CA . ASP B 1 87 ? 1.275 -8.906 -12.766 1 98 87 ASP B CA 1
ATOM 2135 C C . ASP B 1 87 ? 1.343 -10.359 -13.242 1 98 87 ASP B C 1
ATOM 2137 O O . ASP B 1 87 ? 1.895 -10.641 -14.312 1 98 87 ASP B O 1
ATOM 2141 N N . VAL B 1 88 ? 0.67 -11.273 -12.562 1 97 88 VAL B N 1
ATOM 2142 C CA . VAL B 1 88 ? 0.852 -12.688 -12.867 1 97 88 VAL B CA 1
ATOM 2143 C C . VAL B 1 88 ? 0.092 -13.047 -14.141 1 97 88 VAL B C 1
ATOM 2145 O O . VAL B 1 88 ? 0.371 -14.07 -14.773 1 97 88 VAL B O 1
ATOM 2148 N N . GLN B 1 89 ? -0.796 -12.219 -14.477 1 95.25 89 GLN B N 1
ATOM 2149 C CA . GLN B 1 89 ? -1.554 -12.492 -15.695 1 95.25 89 GLN B CA 1
ATOM 2150 C C . GLN B 1 89 ? -0.695 -12.273 -16.938 1 95.25 89 GLN B C 1
ATOM 2152 O O . GLN B 1 89 ? -1.062 -12.703 -18.031 1 95.25 89 GLN B O 1
ATOM 2157 N N . LYS B 1 90 ? 0.357 -11.617 -16.797 1 95.62 90 LYS B N 1
ATOM 2158 C CA . LYS B 1 90 ? 1.243 -11.352 -17.922 1 95.62 90 LYS B CA 1
ATOM 2159 C C . LYS B 1 90 ? 2.25 -12.484 -18.109 1 95.62 90 LYS B C 1
ATOM 2161 O O . LYS B 1 90 ? 3.047 -12.461 -19.062 1 95.62 90 LYS B O 1
ATOM 2166 N N . ALA B 1 91 ? 2.25 -13.367 -17.234 1 94.88 91 ALA B N 1
ATOM 2167 C CA . ALA B 1 91 ? 3.125 -14.531 -17.375 1 94.88 91 ALA B CA 1
ATOM 2168 C C . ALA B 1 91 ? 2.676 -15.422 -18.531 1 94.88 91 ALA B C 1
ATOM 2170 O O . ALA B 1 91 ? 1.478 -15.57 -18.766 1 94.88 91 ALA B O 1
ATOM 2171 N N . VAL B 1 92 ? 3.662 -15.969 -19.25 1 93.69 92 VAL B N 1
ATOM 2172 C CA . VAL B 1 92 ? 3.402 -16.938 -20.312 1 93.69 92 VAL B CA 1
ATOM 2173 C C . VAL B 1 92 ? 3.959 -18.297 -19.922 1 93.69 92 VAL B C 1
ATOM 2175 O O . VAL B 1 92 ? 5.148 -18.438 -19.625 1 93.69 92 VAL B O 1
ATOM 2178 N N . ILE B 1 93 ? 3.115 -19.219 -19.906 1 91.56 93 ILE B N 1
ATOM 2179 C CA . ILE B 1 93 ? 3.504 -20.562 -19.5 1 91.56 93 ILE B CA 1
ATOM 2180 C C . ILE B 1 93 ? 3.443 -21.5 -20.688 1 91.56 93 ILE B C 1
ATOM 2182 O O . ILE B 1 93 ? 2.42 -21.578 -21.375 1 91.56 93 ILE B O 1
ATOM 2186 N N . LYS B 1 94 ? 4.539 -22.156 -20.953 1 87.81 94 LYS B N 1
ATOM 2187 C CA . LYS B 1 94 ? 4.637 -23.156 -22 1 87.81 94 LYS B CA 1
ATOM 2188 C C . LYS B 1 94 ? 5.105 -24.5 -21.438 1 87.81 94 LYS B C 1
ATOM 2190 O O . LYS B 1 94 ? 6.102 -24.562 -20.703 1 87.81 94 LYS B O 1
ATOM 2195 N N . GLU B 1 95 ? 4.352 -25.469 -21.688 1 85.5 95 GLU B N 1
ATOM 2196 C CA . GLU B 1 95 ? 4.742 -26.812 -21.25 1 85.5 95 GLU B CA 1
ATOM 2197 C C . GLU B 1 95 ? 5.18 -27.672 -22.422 1 85.5 95 GLU B C 1
ATOM 2199 O O . GLU B 1 95 ? 4.504 -27.703 -23.453 1 85.5 95 GLU B O 1
ATOM 2204 N N . THR B 1 96 ? 6.387 -28.219 -22.297 1 82.69 96 THR B N 1
ATOM 2205 C CA . THR B 1 96 ? 6.863 -29.234 -23.234 1 82.69 96 THR B CA 1
ATOM 2206 C C . THR B 1 96 ? 6.98 -30.594 -22.547 1 82.69 96 THR B C 1
ATOM 2208 O O . THR B 1 96 ? 6.539 -30.766 -21.406 1 82.69 96 THR B O 1
ATOM 2211 N N . ASP B 1 97 ? 7.512 -31.594 -23.297 1 80.81 97 ASP B N 1
ATOM 2212 C CA . ASP B 1 97 ? 7.617 -32.938 -22.75 1 80.81 97 ASP B CA 1
ATOM 2213 C C . ASP B 1 97 ? 8.586 -33 -21.578 1 80.81 97 ASP B C 1
ATOM 2215 O O . ASP B 1 97 ? 8.414 -33.781 -20.641 1 80.81 97 ASP B O 1
ATOM 2219 N N . ASP B 1 98 ? 9.5 -32.062 -21.547 1 86.38 98 ASP B N 1
ATOM 2220 C CA . ASP B 1 98 ? 10.57 -32.219 -20.562 1 86.38 98 ASP B CA 1
ATOM 2221 C C . ASP B 1 98 ? 10.625 -31.031 -19.625 1 86.38 98 ASP B C 1
ATOM 2223 O O . ASP B 1 98 ? 11.258 -31.109 -18.562 1 86.38 98 ASP B O 1
ATOM 2227 N N . LYS B 1 99 ? 9.875 -29.938 -20.016 1 90.19 99 LYS B N 1
ATOM 2228 C CA . LYS B 1 99 ? 10.078 -28.75 -19.188 1 90.19 99 LYS B CA 1
ATOM 2229 C C . LYS B 1 99 ? 8.805 -27.906 -19.141 1 90.19 99 LYS B C 1
ATOM 2231 O O . LYS B 1 99 ? 7.977 -27.953 -20.047 1 90.19 99 LYS B O 1
ATOM 2236 N N . ILE B 1 100 ? 8.664 -27.266 -18.047 1 90.88 100 ILE B N 1
ATOM 2237 C CA . ILE B 1 100 ? 7.707 -26.172 -17.906 1 90.88 100 ILE B CA 1
ATOM 2238 C C . ILE B 1 100 ? 8.445 -24.828 -17.953 1 90.88 100 ILE B C 1
ATOM 2240 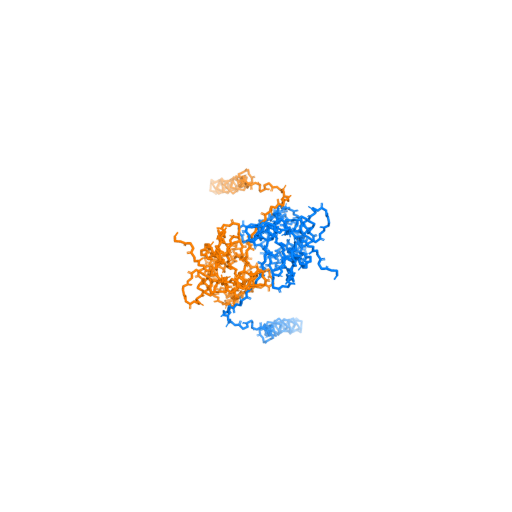O O . ILE B 1 100 ? 9.242 -24.531 -17.062 1 90.88 100 ILE B O 1
ATOM 2244 N N . GLN B 1 101 ? 8.172 -24.109 -19.031 1 93.62 101 GLN B N 1
ATOM 2245 C CA . GLN B 1 101 ? 8.812 -22.812 -19.188 1 93.62 101 GLN B CA 1
ATOM 2246 C C . GLN B 1 101 ? 7.848 -21.672 -18.859 1 93.62 101 GLN B C 1
ATOM 2248 O O . GLN B 1 101 ? 6.773 -21.578 -19.453 1 93.62 101 GLN B O 1
ATOM 2253 N N . ILE B 1 102 ? 8.266 -20.906 -17.906 1 95.19 102 ILE B N 1
ATOM 2254 C CA . ILE B 1 102 ? 7.461 -19.766 -17.484 1 95.19 102 ILE B CA 1
ATOM 2255 C C . ILE B 1 102 ? 8.203 -18.469 -17.781 1 95.19 102 ILE B C 1
ATOM 2257 O O . ILE B 1 102 ? 9.305 -18.25 -17.266 1 95.19 102 ILE B O 1
ATOM 2261 N N . SER B 1 103 ? 7.625 -17.641 -18.578 1 96.94 103 SER B N 1
ATOM 2262 C CA . SER B 1 103 ? 8.172 -16.312 -18.891 1 96.94 103 SER B CA 1
ATOM 2263 C C . SER B 1 103 ? 7.391 -15.219 -18.172 1 96.94 103 SER B C 1
ATOM 2265 O O . SER B 1 103 ? 6.168 -15.133 -18.297 1 96.94 103 SER B O 1
ATOM 2267 N N . ILE B 1 104 ? 8.109 -14.391 -17.422 1 98.06 104 ILE B N 1
ATOM 2268 C CA . ILE B 1 104 ? 7.434 -13.359 -16.641 1 98.06 104 ILE B CA 1
ATOM 2269 C C . ILE B 1 104 ? 8.039 -11.992 -16.953 1 98.06 104 ILE B C 1
ATOM 2271 O O . ILE B 1 104 ? 9.195 -11.898 -17.375 1 98.06 104 ILE B O 1
ATOM 2275 N N . PRO B 1 105 ? 7.27 -10.938 -16.797 1 98.44 105 PRO B N 1
ATOM 2276 C CA . PRO B 1 105 ? 7.863 -9.602 -16.891 1 98.44 105 PRO B CA 1
ATOM 2277 C C . PRO B 1 105 ? 8.758 -9.273 -15.695 1 98.44 105 PRO B C 1
ATOM 2279 O O . PRO B 1 105 ? 8.688 -9.945 -14.656 1 98.44 105 PRO B O 1
ATOM 2282 N N . HIS B 1 106 ? 9.617 -8.312 -15.93 1 98.38 106 HIS B N 1
ATOM 2283 C CA . HIS B 1 106 ? 10.391 -7.816 -14.797 1 98.38 106 HIS B CA 1
ATOM 2284 C C . HIS B 1 106 ? 9.492 -7.152 -13.766 1 98.38 106 HIS B C 1
ATOM 2286 O O . HIS B 1 106 ? 8.461 -6.578 -14.117 1 98.38 106 HIS B O 1
ATOM 2292 N N . CYS B 1 107 ? 9.867 -7.32 -12.523 1 98.62 107 CYS B N 1
ATOM 2293 C CA . CYS B 1 107 ? 9.148 -6.641 -11.453 1 98.62 107 CYS B CA 1
ATOM 2294 C C . CYS B 1 107 ? 9.289 -5.129 -11.57 1 98.62 107 CYS B C 1
ATOM 2296 O O . CYS B 1 107 ? 10.297 -4.637 -12.094 1 98.62 107 CYS B O 1
ATOM 2298 N N . THR B 1 108 ? 8.273 -4.434 -11.125 1 98.44 108 THR B N 1
ATOM 2299 C CA . THR B 1 108 ? 8.297 -2.975 -11.07 1 98.44 108 THR B CA 1
ATOM 2300 C C . THR B 1 108 ? 7.859 -2.477 -9.695 1 98.44 108 THR B C 1
ATOM 2302 O O . THR B 1 108 ? 7.234 -3.215 -8.93 1 98.44 108 THR B O 1
ATOM 2305 N N . VAL B 1 109 ? 8.227 -1.278 -9.383 1 98.56 109 VAL B N 1
ATOM 2306 C CA . VAL B 1 109 ? 7.781 -0.662 -8.141 1 98.56 109 VAL B CA 1
ATOM 2307 C C . VAL B 1 109 ? 6.281 -0.395 -8.195 1 98.56 109 VAL B C 1
ATOM 2309 O O . VAL B 1 109 ? 5.77 0.094 -9.203 1 98.56 109 VAL B O 1
ATOM 2312 N N . ASN B 1 110 ? 5.602 -0.817 -7.152 1 97.94 110 ASN B N 1
ATOM 2313 C CA . ASN B 1 110 ? 4.195 -0.449 -7.012 1 97.94 110 ASN B CA 1
ATOM 2314 C C . ASN B 1 110 ? 4.035 0.991 -6.535 1 97.94 110 ASN B C 1
ATOM 2316 O O . ASN B 1 110 ? 4.141 1.266 -5.336 1 97.94 110 ASN B O 1
ATOM 2320 N N . GLU B 1 111 ? 3.707 1.836 -7.383 1 94.94 111 GLU B N 1
ATOM 2321 C CA . GLU B 1 111 ? 3.619 3.26 -7.07 1 94.94 111 GLU B CA 1
ATOM 2322 C C . GLU B 1 111 ? 2.551 3.527 -6.016 1 94.94 111 GLU B C 1
ATOM 2324 O O . GLU B 1 111 ? 2.67 4.469 -5.227 1 94.94 111 GLU B O 1
ATOM 2329 N N . ASP B 1 112 ? 1.571 2.684 -6.016 1 94.44 112 ASP B N 1
ATOM 2330 C CA . ASP B 1 112 ? 0.468 2.865 -5.078 1 94.44 112 ASP B CA 1
ATOM 2331 C C . ASP B 1 112 ? 0.903 2.541 -3.648 1 94.44 112 ASP B C 1
ATOM 2333 O O . ASP B 1 112 ? 0.205 2.879 -2.691 1 94.44 112 ASP B O 1
ATOM 2337 N N . SER B 1 113 ? 1.979 1.882 -3.502 1 96.75 113 SER B N 1
ATOM 2338 C CA . SER B 1 113 ? 2.467 1.536 -2.17 1 96.75 113 SER B CA 1
ATOM 2339 C C . SER B 1 113 ? 3.256 2.686 -1.555 1 96.75 113 SER B C 1
ATOM 2341 O O . SER B 1 113 ? 3.545 2.676 -0.356 1 96.75 113 SER B O 1
ATOM 2343 N N . ILE B 1 114 ? 3.576 3.719 -2.328 1 96.81 114 ILE B N 1
ATOM 2344 C CA . ILE B 1 114 ? 4.371 4.844 -1.852 1 96.81 114 ILE B CA 1
ATOM 2345 C C . ILE B 1 114 ? 3.469 5.852 -1.145 1 96.81 114 ILE B C 1
ATOM 2347 O O . ILE B 1 114 ? 3.064 6.855 -1.736 1 96.81 114 ILE B O 1
ATOM 2351 N N . LYS B 1 115 ? 3.215 5.562 0.043 1 95.69 115 LYS B N 1
ATOM 2352 C CA . LYS B 1 115 ? 2.373 6.324 0.961 1 95.69 115 LYS B CA 1
ATOM 2353 C C . LYS B 1 115 ? 2.873 6.199 2.396 1 95.69 115 LYS B C 1
ATOM 2355 O O . LYS B 1 115 ? 3.529 5.215 2.748 1 95.69 115 LYS B O 1
ATOM 2360 N N . ILE B 1 116 ? 2.541 7.184 3.15 1 96.06 116 ILE B N 1
ATOM 2361 C CA . ILE B 1 116 ? 3.006 7.184 4.535 1 96.06 116 ILE B CA 1
ATOM 2362 C C . ILE B 1 116 ? 1.809 7.121 5.48 1 96.06 116 ILE B C 1
ATOM 2364 O O . ILE B 1 116 ? 0.864 7.902 5.348 1 96.06 116 ILE B O 1
ATOM 2368 N N . LYS B 1 117 ? 1.883 6.195 6.387 1 96.12 117 LYS B N 1
ATOM 2369 C CA . LYS B 1 117 ? 0.874 6.113 7.441 1 96.12 117 LYS B CA 1
ATOM 2370 C C . LYS B 1 117 ? 0.988 7.289 8.406 1 96.12 117 LYS B C 1
ATOM 2372 O O . LYS B 1 117 ? 2.094 7.723 8.734 1 96.12 117 LYS B O 1
ATOM 2377 N N . SER B 1 118 ? -0.104 7.68 8.914 1 94.94 118 SER B N 1
ATOM 2378 C CA . SER B 1 118 ? -0.143 8.82 9.828 1 94.94 118 SER B CA 1
ATOM 2379 C C . SER B 1 118 ? 0.751 8.594 11.039 1 94.94 118 SER B C 1
ATOM 2381 O O . SER B 1 118 ? 1.39 9.523 11.531 1 94.94 118 SER B O 1
ATOM 2383 N N . SER B 1 119 ? 0.801 7.395 11.508 1 94.44 119 SER B N 1
ATOM 2384 C CA . SER B 1 119 ? 1.568 7.07 12.703 1 94.44 119 SER B CA 1
ATOM 2385 C C . SER B 1 119 ? 3.061 6.98 12.398 1 94.44 119 SER B C 1
ATOM 2387 O O . SER B 1 119 ? 3.887 6.945 13.312 1 94.44 119 SER B O 1
ATOM 2389 N N . ASP B 1 120 ? 3.387 7.008 11.156 1 95.31 120 ASP B N 1
ATOM 2390 C CA . ASP B 1 120 ? 4.762 6.711 10.773 1 95.31 120 ASP B CA 1
ATOM 2391 C C . ASP B 1 120 ? 5.48 7.969 10.281 1 9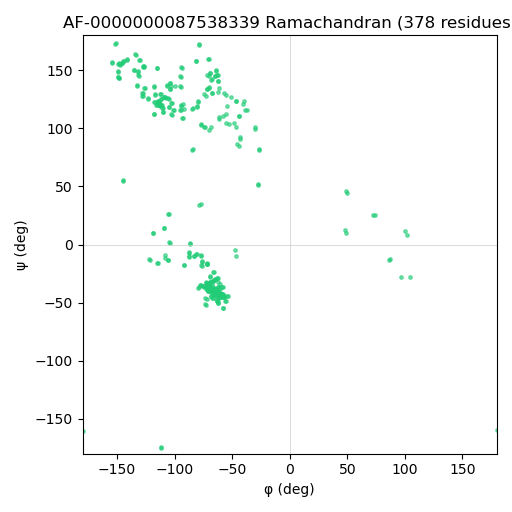5.31 120 ASP B C 1
ATOM 2393 O O . ASP B 1 120 ? 6.5 7.879 9.594 1 95.31 120 ASP B O 1
ATOM 2397 N N . LEU B 1 121 ? 4.906 9.109 10.539 1 94.69 121 LEU B N 1
ATOM 2398 C CA . LEU B 1 121 ? 5.52 10.398 10.219 1 94.69 121 LEU B CA 1
ATOM 2399 C C . LEU B 1 121 ? 5.543 11.305 11.438 1 94.69 121 LEU B C 1
ATOM 2401 O O . LEU B 1 121 ? 4.504 11.547 12.062 1 94.69 121 LEU B O 1
ATOM 2405 N N . LYS B 1 122 ? 6.742 11.852 11.781 1 92.06 122 LYS B N 1
ATOM 2406 C CA . LYS B 1 122 ? 6.949 12.797 12.875 1 92.06 122 LYS B CA 1
ATOM 2407 C C . LYS B 1 122 ? 7.648 14.062 12.383 1 92.06 122 LYS B C 1
ATOM 2409 O O . LYS B 1 122 ? 8.633 13.984 11.648 1 92.06 122 LYS B O 1
ATOM 2414 N N . ILE B 1 123 ? 7.117 15.133 12.82 1 89.19 123 ILE B N 1
ATOM 2415 C CA . ILE B 1 123 ? 7.66 16.422 12.43 1 89.19 123 ILE B CA 1
ATOM 2416 C C . ILE B 1 123 ? 8.172 17.172 13.664 1 89.19 123 ILE B C 1
ATOM 2418 O O . ILE B 1 123 ? 7.414 17.422 14.609 1 89.19 123 ILE B O 1
ATOM 2422 N N . TYR B 1 124 ? 9.391 17.516 13.648 1 83.88 124 TYR B N 1
ATOM 2423 C CA . TYR B 1 124 ? 10.016 18.266 14.727 1 83.88 124 TYR B CA 1
ATOM 2424 C C . TYR B 1 124 ? 10.398 19.672 14.273 1 83.88 124 TYR B C 1
ATOM 2426 O O . TYR B 1 124 ? 10.93 19.844 13.172 1 83.88 124 TYR B O 1
ATOM 2434 N N . ASP B 1 125 ? 9.953 20.625 15.125 1 75.19 125 ASP B N 1
ATOM 2435 C CA . ASP B 1 125 ? 10.398 22 14.883 1 75.19 125 ASP B CA 1
ATOM 2436 C C . ASP B 1 125 ? 11.766 22.25 15.508 1 75.19 125 ASP B C 1
ATOM 2438 O O . ASP B 1 125 ? 11.93 22.109 16.719 1 75.19 125 ASP B O 1
ATOM 2442 N N . THR B 1 126 ? 12.758 22.547 14.703 1 68.81 126 THR B N 1
ATOM 2443 C CA . THR B 1 126 ? 14.109 22.641 15.234 1 68.81 126 THR B CA 1
ATOM 2444 C C . THR B 1 126 ? 14.43 24.078 15.648 1 68.81 126 THR B C 1
ATOM 2446 O O . THR B 1 126 ? 15.445 24.328 16.297 1 68.81 126 THR B O 1
ATOM 2449 N N . ASN B 1 127 ? 13.703 24.922 15.18 1 64.88 127 ASN B N 1
ATOM 2450 C CA . ASN B 1 127 ? 14.031 26.297 15.531 1 64.88 127 ASN B CA 1
ATOM 2451 C C . ASN B 1 127 ? 13.07 26.859 16.578 1 64.88 127 ASN B C 1
ATOM 2453 O O . ASN B 1 127 ? 13.023 28.078 16.797 1 64.88 127 ASN B O 1
ATOM 2457 N N . PHE B 1 128 ? 12.508 25.938 17.375 1 54.59 128 PHE B N 1
ATOM 2458 C CA . PHE B 1 128 ? 11.656 26.344 18.484 1 54.59 128 PHE B CA 1
ATOM 2459 C C . PHE B 1 128 ? 10.617 27.359 18.031 1 54.59 128 PHE B C 1
ATOM 2461 O O . PHE B 1 128 ? 10.211 28.234 18.812 1 54.59 128 PHE B O 1
ATOM 2468 N N . ALA B 1 129 ? 10.609 27.469 16.609 1 51.44 129 ALA B N 1
ATOM 2469 C CA . ALA B 1 129 ? 9.57 28.422 16.234 1 51.44 129 ALA B CA 1
ATOM 2470 C C . ALA B 1 129 ? 8.18 27.859 16.484 1 51.44 129 ALA B C 1
ATOM 2472 O O . ALA B 1 129 ? 7.902 26.703 16.156 1 51.44 129 ALA B O 1
ATOM 2473 N N . ILE B 1 130 ? 7.609 28.25 17.594 1 48.69 130 ILE B N 1
ATOM 2474 C CA . ILE B 1 130 ? 6.297 27.828 18.078 1 48.69 130 ILE B CA 1
ATOM 2475 C C . ILE B 1 130 ? 5.281 27.922 16.938 1 48.69 130 ILE B C 1
ATOM 2477 O O . ILE B 1 130 ? 4.07 27.844 17.172 1 48.69 130 ILE B O 1
ATOM 2481 N N . MET B 1 131 ? 5.738 28.484 15.664 1 53.53 131 MET B N 1
ATOM 2482 C CA . MET B 1 131 ? 4.582 28.734 14.805 1 53.53 131 MET B CA 1
ATOM 2483 C C . MET B 1 131 ? 4.004 27.422 14.281 1 53.53 131 MET B C 1
ATOM 2485 O O . MET B 1 131 ? 4.75 26.484 13.992 1 53.53 131 MET B O 1
ATOM 2489 N N . SER B 1 132 ? 2.699 27.312 14.5 1 59.47 132 SER B N 1
ATOM 2490 C CA . SER B 1 132 ? 1.852 26.234 14.008 1 59.47 132 SER B CA 1
ATOM 2491 C C . SER B 1 132 ? 2.004 26.062 12.5 1 59.47 132 SER B C 1
ATOM 2493 O O . SER B 1 132 ? 1.959 27.047 11.75 1 59.47 132 SER B O 1
ATOM 2495 N N . ILE B 1 133 ? 2.666 25.141 12 1 68.62 133 ILE B N 1
ATOM 2496 C CA . ILE B 1 133 ? 2.654 24.797 10.586 1 68.62 133 ILE B CA 1
ATOM 2497 C C . ILE B 1 133 ? 1.229 24.484 10.141 1 68.62 133 ILE B C 1
ATOM 2499 O O . ILE B 1 133 ? 0.463 23.859 10.883 1 68.62 133 ILE B O 1
ATOM 2503 N N . ASP B 1 134 ? 0.892 25.156 9.031 1 76.81 134 ASP B N 1
ATOM 2504 C CA . ASP B 1 134 ? -0.48 24.953 8.57 1 76.81 134 ASP B CA 1
ATOM 2505 C C . ASP B 1 134 ? -0.62 23.641 7.828 1 76.81 134 ASP B C 1
ATOM 2507 O O . ASP B 1 134 ? 0.371 22.938 7.602 1 76.81 134 ASP B O 1
ATOM 2511 N N . LYS B 1 135 ? -1.796 23.312 7.531 1 82.81 135 LYS B N 1
ATOM 2512 C CA . LYS B 1 135 ? -2.146 22.016 6.941 1 82.81 135 LYS B CA 1
ATOM 2513 C C . LYS B 1 135 ? -1.478 21.844 5.582 1 82.81 135 LYS B C 1
ATOM 2515 O O . LYS B 1 135 ? -1.078 20.734 5.227 1 82.81 135 LYS B O 1
ATOM 2520 N N . GLU B 1 136 ? -1.358 22.906 4.793 1 84 136 GLU B N 1
ATOM 2521 C CA . GLU B 1 136 ? -0.719 22.812 3.484 1 84 136 GLU B CA 1
ATOM 2522 C C . GLU B 1 136 ? 0.756 22.438 3.617 1 84 136 GLU B C 1
ATOM 2524 O O . GLU B 1 136 ? 1.259 21.594 2.873 1 84 136 GLU B O 1
ATOM 2529 N N . ALA B 1 137 ? 1.371 23.047 4.551 1 84.31 137 ALA B N 1
ATOM 2530 C CA . ALA B 1 137 ? 2.785 22.781 4.781 1 84.31 137 ALA B CA 1
ATOM 2531 C C . ALA B 1 137 ? 2.992 21.344 5.262 1 84.31 137 ALA B C 1
ATOM 2533 O O . ALA B 1 137 ? 3.953 20.688 4.863 1 84.31 137 ALA B O 1
ATOM 2534 N N . VAL B 1 138 ? 2.137 20.875 6.129 1 89.12 138 VAL B N 1
ATOM 2535 C CA . VAL B 1 138 ? 2.24 19.516 6.625 1 89.12 138 VAL B CA 1
ATOM 2536 C C . VAL B 1 138 ? 2.119 18.531 5.461 1 89.12 138 VAL B C 1
ATOM 2538 O O . VAL B 1 138 ? 2.924 17.594 5.336 1 89.12 138 VAL B O 1
ATOM 2541 N N . MET B 1 139 ? 1.19 18.734 4.57 1 91.38 139 MET B N 1
ATOM 2542 C CA . MET B 1 139 ? 0.985 17.828 3.443 1 91.38 139 MET B CA 1
ATOM 2543 C C . MET B 1 139 ? 2.15 17.906 2.463 1 91.38 139 MET B C 1
ATOM 2545 O O . MET B 1 139 ? 2.502 16.906 1.83 1 91.38 139 MET B O 1
ATOM 2549 N N . GLU B 1 140 ? 2.697 19.078 2.398 1 91.75 140 GLU B N 1
ATOM 2550 C CA . GLU B 1 140 ? 3.898 19.203 1.578 1 91.75 140 GLU B CA 1
ATOM 2551 C C . GLU B 1 140 ? 5.047 18.375 2.15 1 91.75 140 GLU B C 1
ATOM 2553 O O . GLU B 1 140 ? 5.844 17.812 1.399 1 91.75 140 GLU B O 1
ATOM 2558 N N . LEU B 1 141 ? 5.16 18.375 3.467 1 93.25 141 LEU B N 1
ATOM 2559 C CA . LEU B 1 141 ? 6.184 17.547 4.109 1 93.25 141 LEU B CA 1
ATOM 2560 C C . LEU B 1 141 ? 5.938 16.062 3.857 1 93.25 141 LEU B C 1
ATOM 2562 O O . LEU B 1 141 ? 6.879 15.312 3.617 1 93.25 141 LEU B O 1
ATOM 2566 N N . VAL B 1 142 ? 4.703 15.625 3.879 1 95.75 142 VAL B N 1
ATOM 2567 C CA . VAL B 1 142 ? 4.348 14.242 3.559 1 95.75 142 VAL B CA 1
ATOM 2568 C C . VAL B 1 142 ? 4.734 13.938 2.115 1 95.75 142 VAL B C 1
ATOM 2570 O O . VAL B 1 142 ? 5.34 12.891 1.838 1 95.75 142 VAL B O 1
ATOM 2573 N N . ALA B 1 143 ? 4.41 14.844 1.248 1 96.5 143 ALA B N 1
ATOM 2574 C CA . ALA B 1 143 ? 4.742 14.672 -0.166 1 96.5 143 ALA B CA 1
ATOM 2575 C C . ALA B 1 143 ? 6.246 14.531 -0.365 1 96.5 143 ALA B C 1
ATOM 2577 O O . ALA B 1 143 ? 6.699 13.734 -1.191 1 96.5 143 ALA B O 1
ATOM 2578 N N . GLU B 1 144 ? 6.949 15.344 0.329 1 96.5 144 GLU B N 1
ATOM 2579 C CA . GLU B 1 144 ? 8.406 15.266 0.234 1 96.5 144 GLU B CA 1
ATOM 2580 C C . GLU B 1 144 ? 8.914 13.914 0.723 1 96.5 144 GLU B C 1
ATOM 2582 O O . GLU B 1 144 ? 9.82 13.328 0.121 1 96.5 144 GLU B O 1
ATOM 2587 N N . ALA B 1 145 ? 8.383 13.398 1.82 1 97.06 145 ALA B N 1
ATOM 2588 C CA . ALA B 1 145 ? 8.75 12.07 2.312 1 97.06 145 ALA B CA 1
ATOM 2589 C C . ALA B 1 145 ? 8.445 10.992 1.271 1 97.06 145 ALA B C 1
ATOM 2591 O O . ALA B 1 145 ? 9.258 10.094 1.049 1 97.06 145 ALA B O 1
ATOM 2592 N N . GLU B 1 146 ? 7.305 11.086 0.633 1 98.12 146 GLU B N 1
ATOM 2593 C CA . GLU B 1 146 ? 6.926 10.156 -0.424 1 98.12 146 GLU B CA 1
ATOM 2594 C C . GLU B 1 146 ? 7.906 10.211 -1.59 1 98.12 146 GLU B C 1
ATOM 2596 O O . GLU B 1 146 ? 8.281 9.18 -2.146 1 98.12 146 GLU B O 1
ATOM 2601 N N . LYS B 1 147 ? 8.219 11.398 -1.938 1 97.88 147 LYS B N 1
ATOM 2602 C CA . LYS B 1 147 ? 9.172 11.578 -3.031 1 97.88 147 LYS B CA 1
ATOM 2603 C C . LYS B 1 147 ? 10.508 10.93 -2.707 1 97.88 147 LYS B C 1
ATOM 2605 O O . LYS B 1 147 ? 11.109 10.266 -3.555 1 97.88 147 LYS B O 1
ATOM 2610 N N . LYS B 1 148 ? 10.969 11.148 -1.525 1 97.31 148 LYS B N 1
ATOM 2611 C CA . LYS B 1 148 ? 12.227 10.547 -1.1 1 97.31 148 LYS B CA 1
ATOM 2612 C C . LYS B 1 148 ? 12.141 9.023 -1.109 1 97.31 148 LYS B C 1
ATOM 2614 O O . LYS B 1 148 ? 13.078 8.352 -1.536 1 97.31 148 LYS B O 1
ATOM 2619 N N . ALA B 1 149 ? 11.07 8.492 -0.638 1 97.88 149 ALA B N 1
ATOM 2620 C CA . ALA B 1 149 ? 10.859 7.047 -0.678 1 97.88 149 ALA B CA 1
ATOM 2621 C C . ALA B 1 149 ? 10.883 6.531 -2.113 1 97.88 149 ALA B C 1
ATOM 2623 O O . ALA B 1 149 ? 11.484 5.488 -2.396 1 97.88 149 ALA B O 1
ATOM 2624 N N . LYS B 1 150 ? 10.195 7.25 -2.986 1 98.12 150 LYS B N 1
ATOM 2625 C CA . LYS B 1 150 ? 10.156 6.887 -4.398 1 98.12 150 LYS B CA 1
ATOM 2626 C C . LYS B 1 150 ? 11.555 6.848 -4.996 1 98.12 150 LYS B C 1
ATOM 2628 O O . LYS B 1 150 ? 11.898 5.918 -5.734 1 98.12 150 LYS B O 1
ATOM 2633 N N . GLU B 1 151 ? 12.328 7.824 -4.633 1 97.81 151 GLU B N 1
ATOM 2634 C CA . GLU B 1 151 ? 13.695 7.906 -5.133 1 97.81 151 GLU B CA 1
ATOM 2635 C C . GLU B 1 151 ? 14.531 6.727 -4.637 1 97.81 151 GLU B C 1
ATOM 2637 O O . GLU B 1 151 ? 15.289 6.129 -5.402 1 97.81 151 GLU B O 1
ATOM 2642 N N . LYS B 1 152 ? 14.383 6.41 -3.393 1 97.12 152 LYS B N 1
ATOM 2643 C CA . LYS B 1 152 ? 15.125 5.277 -2.844 1 97.12 152 LYS B CA 1
ATOM 2644 C C . LYS B 1 152 ? 14.711 3.973 -3.516 1 97.12 152 LYS B C 1
ATOM 2646 O O . LYS B 1 152 ? 15.562 3.166 -3.893 1 97.12 152 LYS B O 1
ATOM 2651 N N . ALA B 1 153 ? 13.453 3.789 -3.709 1 97.75 153 ALA B N 1
ATOM 2652 C CA . ALA B 1 153 ? 12.922 2.559 -4.293 1 97.75 153 ALA B CA 1
ATOM 2653 C C . ALA B 1 153 ? 13.352 2.414 -5.75 1 97.75 153 ALA B C 1
ATOM 2655 O O . ALA B 1 153 ? 13.484 1.296 -6.254 1 97.75 153 ALA B O 1
ATOM 2656 N N . GLY B 1 154 ? 13.5 3.496 -6.387 1 96.69 154 GLY B N 1
ATOM 2657 C CA . GLY B 1 154 ? 13.852 3.479 -7.797 1 96.69 154 GLY B CA 1
ATOM 2658 C C . GLY B 1 154 ? 15.352 3.418 -8.039 1 96.69 154 GLY B C 1
ATOM 2659 O O . GLY B 1 154 ? 15.789 3.211 -9.172 1 96.69 154 GLY B O 1
ATOM 2660 N N . SER B 1 155 ? 16.109 3.607 -6.98 1 95.38 155 SER B N 1
ATOM 2661 C CA . SER B 1 155 ? 17.562 3.615 -7.121 1 95.38 155 SER B CA 1
ATOM 2662 C C . SER B 1 155 ? 18.125 2.197 -7.156 1 95.38 155 SER B C 1
ATOM 2664 O O . SER B 1 155 ? 17.484 1.264 -6.652 1 95.38 155 SER B O 1
ATOM 2666 N N . ASP B 1 156 ? 19.281 2.021 -7.703 1 94.69 156 ASP B N 1
ATOM 2667 C CA . ASP B 1 156 ? 19.938 0.717 -7.746 1 94.69 156 ASP B CA 1
ATOM 2668 C C . ASP B 1 156 ? 20.75 0.466 -6.477 1 94.69 156 ASP B C 1
ATOM 2670 O O . ASP B 1 156 ? 21.297 -0.62 -6.293 1 94.69 156 ASP B O 1
ATOM 2674 N N . GLU B 1 157 ? 20.703 1.412 -5.594 1 94.62 157 GLU B N 1
ATOM 2675 C CA . GLU B 1 157 ? 21.578 1.37 -4.43 1 94.62 157 GLU B CA 1
ATOM 2676 C C . GLU B 1 157 ? 21.234 0.184 -3.527 1 94.62 157 GLU B C 1
ATOM 2678 O O . GLU B 1 157 ? 22.125 -0.419 -2.93 1 94.62 157 GLU B O 1
ATOM 2683 N N . TYR B 1 158 ? 20 -0.215 -3.492 1 96 158 TYR B N 1
ATOM 2684 C CA . TYR B 1 158 ? 19.578 -1.196 -2.502 1 96 158 TYR B CA 1
ATOM 2685 C C . TYR B 1 158 ? 19.297 -2.547 -3.154 1 96 158 TYR B C 1
ATOM 2687 O O . TYR B 1 158 ? 19.031 -3.531 -2.465 1 96 158 TYR B O 1
ATOM 2695 N N . GLY B 1 159 ? 19.281 -2.596 -4.492 1 97.81 159 GLY B N 1
ATOM 2696 C CA . GLY B 1 159 ? 19 -3.848 -5.18 1 97.81 159 GLY B CA 1
ATOM 2697 C C . GLY B 1 159 ? 17.547 -4.266 -5.09 1 97.81 159 GLY B C 1
ATOM 2698 O O . GLY B 1 159 ? 17.234 -5.461 -5.113 1 97.81 159 GLY B O 1
ATOM 2699 N N . PHE B 1 160 ? 16.75 -3.262 -4.914 1 98.69 160 PHE B N 1
ATOM 2700 C CA . PHE B 1 160 ? 15.328 -3.508 -4.66 1 98.69 160 PHE B CA 1
ATOM 2701 C C . PHE B 1 160 ? 14.711 -4.309 -5.797 1 98.69 160 PHE B C 1
ATOM 2703 O O . PHE B 1 160 ? 14.219 -5.422 -5.586 1 98.69 160 PHE B O 1
ATOM 2710 N N . LEU B 1 161 ? 14.789 -3.908 -7.016 1 98.5 161 LEU B N 1
ATOM 2711 C CA . LEU B 1 161 ? 14.141 -4.555 -8.148 1 98.5 161 LEU B CA 1
ATOM 2712 C C . LEU B 1 161 ? 14.867 -5.836 -8.539 1 98.5 161 LEU B C 1
ATOM 2714 O O . LEU B 1 161 ? 14.242 -6.812 -8.945 1 98.5 161 LEU B O 1
ATOM 2718 N N . GLU B 1 162 ? 16.172 -5.875 -8.43 1 98.25 162 GLU B N 1
ATOM 2719 C CA . GLU B 1 162 ? 16.922 -7.102 -8.68 1 98.25 162 GLU B CA 1
ATOM 2720 C C . GLU B 1 162 ? 16.5 -8.219 -7.727 1 98.25 162 GLU B C 1
ATOM 2722 O O . GLU B 1 162 ? 16.297 -9.359 -8.148 1 98.25 162 GLU B O 1
ATOM 2727 N N . ASN B 1 163 ? 16.359 -7.871 -6.469 1 98.75 163 ASN B N 1
ATOM 2728 C CA . ASN B 1 163 ? 15.93 -8.859 -5.484 1 98.75 163 ASN B CA 1
ATOM 2729 C C . ASN B 1 163 ? 14.477 -9.266 -5.703 1 98.75 163 ASN B C 1
ATOM 2731 O O . ASN B 1 163 ? 14.109 -10.422 -5.473 1 98.75 163 ASN B O 1
ATOM 2735 N N . ALA B 1 164 ? 13.672 -8.297 -6.074 1 98.81 164 ALA B N 1
ATOM 2736 C CA . ALA B 1 164 ? 12.289 -8.617 -6.418 1 98.81 164 ALA B CA 1
ATOM 2737 C C . ALA B 1 164 ? 12.227 -9.656 -7.531 1 98.81 164 ALA B C 1
ATOM 2739 O O . ALA B 1 164 ? 11.469 -10.617 -7.445 1 98.81 164 ALA B O 1
ATOM 2740 N N . ASP B 1 165 ? 13.047 -9.461 -8.555 1 98.56 165 ASP B N 1
ATOM 2741 C CA . ASP B 1 165 ? 13.109 -10.398 -9.672 1 98.56 165 ASP B CA 1
ATOM 2742 C C . ASP B 1 165 ? 13.586 -11.773 -9.211 1 98.56 165 ASP B C 1
ATOM 2744 O O . ASP B 1 165 ? 13 -12.789 -9.57 1 98.56 165 ASP B O 1
ATOM 2748 N N . LYS B 1 166 ? 14.664 -11.766 -8.469 1 98.62 166 LYS B N 1
ATOM 2749 C CA . LYS B 1 166 ? 15.219 -13.023 -7.973 1 98.62 166 LYS B CA 1
ATOM 2750 C C . LYS B 1 166 ? 14.18 -13.789 -7.156 1 98.62 166 LYS B C 1
ATOM 2752 O O . LYS B 1 166 ? 14 -14.992 -7.348 1 98.62 166 LYS B O 1
ATOM 2757 N N . ASN B 1 167 ? 13.5 -13.055 -6.301 1 98.81 167 ASN B N 1
ATOM 2758 C CA . ASN B 1 167 ? 12.5 -13.711 -5.461 1 98.81 167 ASN B CA 1
ATOM 2759 C C . ASN B 1 167 ? 11.273 -14.125 -6.266 1 98.81 167 ASN B C 1
ATOM 2761 O O . ASN B 1 167 ? 10.633 -15.125 -5.953 1 98.81 167 ASN B O 1
ATOM 2765 N N . ALA B 1 168 ? 10.961 -13.32 -7.246 1 98.56 168 ALA B N 1
ATOM 2766 C CA . ALA B 1 168 ? 9.875 -13.711 -8.133 1 98.56 168 ALA B CA 1
ATOM 2767 C C . ALA B 1 168 ? 10.125 -15.086 -8.75 1 98.56 168 ALA B C 1
ATOM 2769 O O . ALA B 1 168 ? 9.242 -15.938 -8.758 1 98.56 168 ALA B O 1
ATOM 2770 N N . LYS B 1 169 ? 11.297 -15.281 -9.273 1 98.06 169 LYS B N 1
ATOM 2771 C CA . LYS B 1 169 ? 11.656 -16.578 -9.844 1 98.06 169 LYS B CA 1
ATOM 2772 C C . LYS B 1 169 ? 11.5 -17.688 -8.82 1 98.06 169 LYS B C 1
ATOM 2774 O O . LYS B 1 169 ? 10.938 -18.75 -9.133 1 98.06 169 LYS B O 1
ATOM 2779 N N . LYS B 1 170 ? 11.961 -17.422 -7.672 1 97.62 170 LYS B N 1
ATOM 2780 C CA . LYS B 1 170 ? 11.906 -18.422 -6.609 1 97.62 170 LYS B CA 1
ATOM 2781 C C . LYS B 1 170 ? 10.469 -18.781 -6.262 1 97.62 170 LYS B C 1
ATOM 2783 O O . LYS B 1 170 ? 10.117 -19.969 -6.18 1 97.62 170 LYS B O 1
ATOM 2788 N N . VAL B 1 171 ? 9.672 -17.797 -6.031 1 97.31 171 VAL B N 1
ATOM 2789 C CA . VAL B 1 171 ? 8.289 -17.984 -5.613 1 97.31 171 VAL B CA 1
ATOM 2790 C C . VAL B 1 171 ? 7.512 -18.719 -6.707 1 97.31 171 VAL B C 1
ATOM 2792 O O . VAL B 1 171 ? 6.816 -19.703 -6.438 1 97.31 171 VAL B O 1
ATOM 2795 N N . ILE B 1 172 ? 7.652 -18.25 -7.918 1 96 172 ILE B N 1
ATOM 2796 C CA . ILE B 1 172 ? 6.914 -18.828 -9.031 1 96 172 ILE B CA 1
ATOM 2797 C C . ILE B 1 172 ? 7.391 -20.25 -9.281 1 96 172 ILE B C 1
ATOM 2799 O O . ILE B 1 172 ? 6.578 -21.156 -9.484 1 96 172 ILE B O 1
ATOM 2803 N N . LYS B 1 173 ? 8.695 -20.469 -9.305 1 94.94 173 LYS B N 1
ATOM 2804 C CA . LYS B 1 173 ? 9.211 -21.828 -9.438 1 94.94 173 LYS B CA 1
ATOM 2805 C C . LYS B 1 173 ? 8.641 -22.75 -8.352 1 94.94 173 LYS B C 1
ATOM 2807 O O . LYS B 1 173 ? 8.227 -23.875 -8.641 1 94.94 173 LYS B O 1
ATOM 2812 N N . GLY B 1 174 ? 8.602 -22.281 -7.152 1 92.56 174 GLY B N 1
ATOM 2813 C CA . GLY B 1 174 ? 8.062 -23.047 -6.043 1 92.56 174 GLY B CA 1
ATOM 2814 C C . GLY B 1 174 ? 6.602 -23.422 -6.227 1 92.56 174 GLY B C 1
ATOM 2815 O O . GLY B 1 174 ? 6.176 -24.5 -5.832 1 92.56 174 GLY B O 1
ATOM 2816 N N . MET B 1 175 ? 5.844 -22.562 -6.762 1 90.75 175 MET B N 1
ATOM 2817 C CA . MET B 1 175 ? 4.418 -22.797 -6.984 1 90.75 175 MET B CA 1
ATOM 2818 C C . MET B 1 175 ? 4.207 -23.938 -7.977 1 90.75 175 MET B C 1
ATOM 2820 O O . MET B 1 175 ? 3.24 -24.703 -7.855 1 90.75 175 MET B O 1
ATOM 2824 N N . PHE B 1 176 ? 5.141 -24.141 -8.906 1 90.06 176 PHE B N 1
ATOM 2825 C CA . PHE B 1 176 ? 4.906 -25.078 -9.992 1 90.06 176 PHE B CA 1
ATOM 2826 C C . PHE B 1 176 ? 5.703 -26.359 -9.781 1 90.06 176 PHE B C 1
ATOM 2828 O O . PHE B 1 176 ? 5.445 -27.375 -10.438 1 90.06 176 PHE B O 1
ATOM 2835 N N . GLU B 1 177 ? 6.602 -26.359 -8.906 1 87 177 GLU B N 1
ATOM 2836 C CA . GLU B 1 177 ? 7.469 -27.516 -8.695 1 87 177 GLU B CA 1
ATOM 2837 C C . GLU B 1 177 ? 6.668 -28.734 -8.266 1 87 177 GLU B C 1
ATOM 2839 O O . GLU B 1 177 ? 6.984 -29.859 -8.656 1 87 177 GLU B O 1
ATOM 2844 N N . ASN B 1 178 ? 5.609 -28.516 -7.547 1 78.94 178 ASN B N 1
ATOM 2845 C CA . ASN B 1 178 ? 4.848 -29.641 -7.02 1 78.94 178 ASN B CA 1
ATOM 2846 C C . ASN B 1 178 ? 3.908 -30.219 -8.078 1 78.94 178 ASN B C 1
ATOM 2848 O O . ASN B 1 178 ? 3.324 -31.297 -7.871 1 78.94 178 ASN B O 1
ATOM 2852 N N . VAL B 1 179 ? 3.795 -29.562 -9.172 1 80.62 179 VAL B N 1
ATOM 2853 C CA . VAL B 1 179 ? 2.902 -30.062 -10.211 1 80.62 179 VAL B CA 1
ATOM 2854 C C . VAL B 1 179 ? 3.697 -30.359 -11.484 1 80.62 179 VAL B C 1
ATOM 2856 O O . VAL B 1 179 ? 3.117 -30.562 -12.555 1 80.62 179 VAL B O 1
ATOM 2859 N N . SER B 1 180 ? 4.945 -30.312 -11.359 1 81.62 180 SER B N 1
ATOM 2860 C CA . SER B 1 180 ? 5.777 -30.406 -12.555 1 81.62 180 SER B CA 1
ATOM 2861 C C . SER B 1 180 ? 5.844 -31.859 -13.055 1 81.62 180 SER B C 1
ATOM 2863 O O . SER B 1 180 ? 6.219 -32.094 -14.203 1 81.62 180 SER B O 1
ATOM 2865 N N . ASN B 1 181 ? 5.438 -32.844 -12.242 1 79.88 181 ASN B N 1
ATOM 2866 C CA . ASN B 1 181 ? 5.512 -34.25 -12.609 1 79.88 181 ASN B CA 1
ATOM 2867 C C . ASN B 1 181 ? 6.891 -34.594 -13.141 1 79.88 181 ASN B C 1
ATOM 2869 O O . ASN B 1 181 ? 7.004 -35.25 -14.188 1 79.88 181 ASN B O 1
ATOM 2873 N N . GLY B 1 182 ? 7.941 -34.125 -12.414 1 79.5 182 GLY B N 1
ATOM 2874 C CA . GLY B 1 182 ? 9.312 -34.469 -12.773 1 79.5 182 GLY B CA 1
ATOM 2875 C C . GLY B 1 182 ? 9.906 -33.531 -13.828 1 79.5 182 GLY B C 1
ATOM 2876 O O . GLY B 1 182 ? 11.102 -33.594 -14.109 1 79.5 182 GLY B O 1
ATOM 2877 N N . LYS B 1 183 ? 9.102 -32.781 -14.422 1 85.69 183 LYS B N 1
ATOM 2878 C CA . LYS B 1 183 ? 9.602 -31.828 -15.406 1 85.69 183 LYS B CA 1
ATOM 2879 C C . LYS B 1 183 ? 10.383 -30.703 -14.742 1 85.69 183 LYS B C 1
ATOM 2881 O O . LYS B 1 183 ? 10.047 -30.281 -13.625 1 85.69 183 LYS B O 1
ATOM 2886 N N . GLU B 1 184 ? 11.375 -30.266 -15.414 1 91.25 184 GLU B N 1
ATOM 2887 C CA . GLU B 1 184 ? 12.109 -29.094 -14.93 1 91.25 184 GLU B CA 1
ATOM 2888 C C . GLU B 1 184 ? 11.281 -27.828 -15.094 1 91.25 184 GLU B C 1
ATOM 2890 O O . GLU B 1 184 ? 10.648 -27.609 -16.125 1 91.25 184 GLU B O 1
ATOM 2895 N N . VAL B 1 185 ? 11.258 -27.031 -14.039 1 93.88 185 VAL B N 1
ATOM 2896 C CA . VAL B 1 185 ? 10.562 -25.75 -14.094 1 93.88 185 VAL B CA 1
ATOM 2897 C C . VAL B 1 185 ? 11.578 -24.625 -14.289 1 93.88 185 VAL B C 1
ATOM 2899 O O . VAL B 1 185 ? 12.469 -24.422 -13.461 1 93.88 185 VAL B O 1
ATOM 2902 N N . ILE B 1 186 ? 11.5 -23.938 -15.406 1 94.81 186 ILE B N 1
ATOM 2903 C CA . ILE B 1 186 ? 12.398 -22.844 -15.719 1 94.81 186 ILE B CA 1
ATOM 2904 C C . ILE B 1 186 ? 11.617 -21.531 -15.773 1 94.81 186 ILE B C 1
ATOM 2906 O O . ILE B 1 186 ? 10.633 -21.422 -16.5 1 94.81 186 ILE B O 1
ATOM 2910 N N . VAL B 1 187 ? 12.047 -20.609 -14.992 1 96.88 187 VAL B N 1
ATOM 2911 C CA . VAL B 1 187 ? 11.445 -19.281 -14.984 1 96.88 187 VAL B CA 1
ATOM 2912 C C . VAL B 1 187 ? 12.406 -18.281 -15.602 1 96.88 187 VAL B C 1
ATOM 2914 O O . VAL B 1 187 ? 13.57 -18.188 -15.195 1 96.88 187 VAL B O 1
ATOM 2917 N N . SER B 1 188 ? 11.938 -17.531 -16.578 1 97.19 188 SER B N 1
ATOM 2918 C CA . SER B 1 188 ? 12.758 -16.547 -17.25 1 97.19 188 SER B CA 1
ATOM 2919 C C . SER B 1 188 ? 12.008 -15.227 -17.406 1 97.19 188 SER B C 1
ATOM 2921 O O . SER B 1 188 ? 10.797 -15.164 -17.203 1 97.19 188 SER B O 1
ATOM 2923 N N . PHE B 1 189 ? 12.758 -14.188 -17.703 1 97.62 189 PHE B N 1
ATOM 2924 C CA . PHE B 1 189 ? 12.141 -12.875 -17.875 1 97.62 189 PHE B CA 1
ATOM 2925 C C . PHE B 1 189 ? 11.859 -12.602 -19.344 1 97.62 189 PHE B C 1
ATOM 2927 O O . PHE B 1 189 ? 12.641 -13 -20.219 1 97.62 189 PHE B O 1
ATOM 2934 N N . GLN B 1 190 ? 10.742 -11.914 -19.484 1 92.31 190 GLN B N 1
ATOM 2935 C CA . GLN B 1 190 ? 10.375 -11.508 -20.828 1 92.31 190 GLN B CA 1
ATOM 2936 C C . GLN B 1 190 ? 11.312 -10.422 -21.344 1 92.31 190 GLN B C 1
ATOM 2938 O O . GLN B 1 190 ? 11.758 -9.562 -20.594 1 92.31 190 GLN B O 1
ATOM 2943 N N . ASN B 1 191 ? 11.836 -10.438 -22.609 1 75.44 191 ASN B N 1
ATOM 2944 C CA . ASN B 1 191 ? 12.711 -9.484 -23.266 1 75.44 191 ASN B CA 1
ATOM 2945 C C . ASN B 1 191 ? 11.961 -8.211 -23.656 1 75.44 191 ASN B C 1
ATOM 2947 O O . ASN B 1 191 ? 10.758 -8.258 -23.922 1 75.44 191 ASN B O 1
#

Sequence (382 aa):
MKTKAKIIIAAVLAIAISIGSIAIYKHITGPKEESIPLETTLEDAAELTTQKMIISDVFRSTKGEIPLINKNRFLVQYKTTVTAGLDVQKAVIKETDDKIQISIPHCTVNEDSIKIKSSDLKIYDTNFAIMSIDKEAVMELVAEAEKKAKEKAGSDEYGFLENADKNAKKVIKGMFENVSNGKEVIVSFQNMKTKAKIIIAAVLAIAISIGSIAIYKHITGPKEESIPLETTLEDAAELTTQKMIISDVFRSTKGEIPLINKNRFLVQYKTTVTAGLDVQKAVIKETDDKIQISIPHCTVNEDSIKIKSSDLKIYDTNFAIMSIDKEAVMELVAEAEKKAKEKAGSDEYGFLENADKNAKKVIKGMFENVSNGKEVIVSFQN

Nearest PDB structures (foldseek):
  4xm4-assembly1_A  TM=3.429E-01  e=7.851E+00  Thermochaetoides thermophila
  4xm4-assembly1_A  TM=3.416E-01  e=7.851E+00  Thermochaetoides thermophila

pLDDT: mean 82.97, std 18.36, range [39.06, 98.88]